Protein AF-A0A8M1M548-F1 (afdb_monomer_lite)

pLDDT: mean 77.19, std 18.11, range [35.69, 98.44]

Organism: Neomonachus schauinslandi (NCBI:txid29088)

Sequence (326 aa):
MAQSSMPPKSDVLSQDELRKKLYQTFKDRGILDTLKTQLRNQLIHELMHPVLSGELQPRSISVEGSALLIGASNSLVADYLQRCGYEYSLSVFFPESGLAKEKVFTMQDLLQLIKINPESRLYKSLISGFDKENKGFLMQFLRELAEYHQSKVSCDMETQTSSTFPSKDSLAEKLQLIDDQFADAYPQRPKLESLEIKLNEYKREIEQQLQAEMCQKLKYFKDTKIAKVKMEEKRKAEKELAEFRNELERACQAKSEALISREKMALERIQKHQEALDKKALLMQSIVSFFHHLECPSPSVPDETLLAFEIQLECHLLVMPSLDSY

Radius of gyration: 57.44 Å; chains: 1; bounding box: 135×39×159 Å

Structure (mmCIF, N/CA/C/O backbone):
data_AF-A0A8M1M548-F1
#
_entry.id   AF-A0A8M1M548-F1
#
loop_
_atom_site.group_PDB
_atom_site.id
_atom_site.type_symbol
_atom_site.label_atom_id
_atom_site.label_alt_id
_atom_site.label_comp_id
_atom_site.label_asym_id
_atom_site.label_entity_id
_atom_site.label_seq_id
_atom_site.pdbx_PDB_ins_code
_atom_site.Cartn_x
_atom_site.Cartn_y
_atom_site.Cartn_z
_atom_site.occupancy
_atom_site.B_iso_or_equiv
_atom_site.auth_seq_id
_atom_site.auth_comp_id
_atom_site.auth_asym_id
_atom_site.auth_atom_id
_atom_site.pdbx_PDB_model_num
ATOM 1 N N . MET A 1 1 ? 10.638 28.450 -74.223 1.00 37.81 1 MET A N 1
ATOM 2 C CA . MET A 1 1 ? 9.769 29.099 -73.220 1.00 37.81 1 MET A CA 1
ATOM 3 C C . MET A 1 1 ? 9.375 28.043 -72.205 1.00 37.81 1 MET A C 1
ATOM 5 O O . MET A 1 1 ? 8.750 27.066 -72.586 1.00 37.81 1 MET A O 1
ATOM 9 N N . ALA A 1 2 ? 9.839 28.186 -70.965 1.00 46.19 2 ALA A N 1
ATOM 10 C CA . ALA A 1 2 ? 9.543 27.274 -69.867 1.00 46.19 2 ALA A CA 1
ATOM 11 C C . ALA A 1 2 ? 8.345 27.812 -69.074 1.00 46.19 2 ALA A C 1
ATOM 13 O O . ALA A 1 2 ? 8.337 28.990 -68.716 1.00 46.19 2 ALA A O 1
ATOM 14 N N . GLN A 1 3 ? 7.363 26.962 -68.779 1.00 41.47 3 GLN A N 1
ATOM 15 C CA . GLN A 1 3 ? 6.414 27.200 -67.695 1.00 41.47 3 GLN A CA 1
ATOM 16 C C . GLN A 1 3 ? 6.509 26.044 -66.703 1.00 41.47 3 GLN A C 1
ATOM 18 O O . GLN A 1 3 ? 6.441 24.871 -67.059 1.00 41.47 3 GLN A O 1
ATOM 23 N N . SER A 1 4 ? 6.779 26.451 -65.468 1.00 40.88 4 SER A N 1
ATOM 24 C CA . SER A 1 4 ? 7.135 25.652 -64.306 1.00 40.88 4 SER A CA 1
ATOM 25 C C . SER A 1 4 ? 5.902 24.990 -63.689 1.00 40.88 4 SER A C 1
ATOM 27 O O . SER A 1 4 ? 4.897 25.654 -63.436 1.00 40.88 4 SER A O 1
ATOM 29 N N . SER A 1 5 ? 6.004 23.688 -63.422 1.00 43.31 5 SER A N 1
ATOM 30 C CA . SER A 1 5 ? 5.087 22.936 -62.566 1.00 43.31 5 SER A CA 1
ATOM 31 C C . SER A 1 5 ? 5.530 23.102 -61.107 1.00 43.31 5 SER A C 1
ATOM 33 O O . SER A 1 5 ? 6.646 22.734 -60.747 1.00 43.31 5 SER A O 1
ATOM 35 N N . MET A 1 6 ? 4.663 23.685 -60.276 1.00 41.88 6 MET A N 1
ATOM 36 C CA . MET A 1 6 ? 4.806 23.744 -58.815 1.00 41.88 6 MET A CA 1
ATOM 37 C C . MET A 1 6 ? 4.080 22.546 -58.170 1.00 41.88 6 MET A C 1
ATOM 39 O O . MET A 1 6 ? 2.997 22.187 -58.639 1.00 41.88 6 MET A O 1
ATOM 43 N N . PRO A 1 7 ? 4.608 21.949 -57.083 1.00 49.03 7 PRO A N 1
ATOM 44 C CA . PRO A 1 7 ? 3.974 20.824 -56.397 1.00 49.03 7 PRO A CA 1
ATOM 45 C C . PRO A 1 7 ? 2.822 21.286 -55.478 1.00 49.03 7 PRO A C 1
ATOM 47 O O . PRO A 1 7 ? 2.788 22.452 -55.067 1.00 49.03 7 PRO A O 1
ATOM 50 N N . PRO A 1 8 ? 1.868 20.397 -55.126 1.00 49.16 8 PRO A N 1
ATOM 51 C CA . PRO A 1 8 ? 0.727 20.754 -54.291 1.00 49.16 8 PRO A CA 1
ATOM 52 C C . PRO A 1 8 ? 1.172 21.012 -52.846 1.00 49.16 8 PRO A C 1
ATOM 54 O O . PRO A 1 8 ? 1.918 20.233 -52.253 1.00 49.16 8 PRO A O 1
ATOM 57 N N . LYS A 1 9 ? 0.703 22.129 -52.281 1.00 41.84 9 LYS A N 1
ATOM 58 C CA . LYS A 1 9 ? 0.951 22.530 -50.891 1.00 41.84 9 LYS A CA 1
ATOM 59 C C . LYS A 1 9 ? 0.300 21.516 -49.948 1.00 41.84 9 LYS A C 1
ATOM 61 O O . LYS A 1 9 ? -0.904 21.292 -50.017 1.00 41.84 9 LYS A O 1
ATOM 66 N N . SER A 1 10 ? 1.102 20.920 -49.072 1.00 46.53 10 SER A N 1
ATOM 67 C CA . SER A 1 10 ? 0.638 20.093 -47.962 1.00 46.53 10 SER A CA 1
ATOM 68 C C . SER A 1 10 ? -0.239 20.932 -47.032 1.00 46.53 10 SER A C 1
ATOM 70 O O . SER A 1 10 ? 0.250 21.871 -46.401 1.00 46.53 10 SER A O 1
ATOM 72 N N . ASP A 1 11 ? -1.523 20.598 -46.973 1.00 54.22 11 ASP A N 1
ATOM 73 C CA . ASP A 1 11 ? -2.518 21.256 -46.130 1.00 54.22 11 ASP A CA 1
ATOM 74 C C . ASP A 1 11 ? -2.275 20.844 -44.668 1.00 54.22 11 ASP A C 1
ATOM 76 O O . ASP A 1 11 ? -2.732 19.799 -44.195 1.00 54.22 11 ASP A O 1
ATOM 80 N N . VAL A 1 12 ? -1.440 21.614 -43.965 1.00 59.50 12 VAL A N 1
ATOM 81 C CA . VAL A 1 12 ? -1.167 21.418 -42.538 1.00 59.50 12 VAL A CA 1
ATOM 82 C C . VAL A 1 12 ? -2.402 21.893 -41.777 1.00 59.50 12 VAL A C 1
ATOM 84 O O . VAL A 1 12 ? -2.513 23.061 -41.412 1.00 59.50 12 VAL A O 1
ATOM 87 N N . LEU A 1 13 ? -3.361 20.985 -41.586 1.00 63.97 13 LEU A N 1
ATOM 88 C CA . LEU A 1 13 ? -4.562 21.247 -40.795 1.00 63.97 13 LEU A CA 1
ATOM 89 C C . LEU A 1 13 ? -4.162 21.711 -39.392 1.00 63.97 13 LEU A C 1
ATOM 91 O O . LEU A 1 13 ? -3.346 21.071 -38.721 1.00 63.97 13 LEU A O 1
ATOM 95 N N . SER A 1 14 ? -4.762 22.808 -38.929 1.00 76.62 14 SER A N 1
ATOM 96 C CA . SER A 1 14 ? -4.545 23.267 -37.558 1.00 76.62 14 SER A CA 1
ATOM 97 C C . SER A 1 14 ? -5.116 22.249 -36.562 1.00 76.62 14 SER A C 1
ATOM 99 O O . SER A 1 14 ? -6.071 21.520 -36.854 1.00 76.62 14 SER A O 1
ATOM 101 N N . GLN A 1 15 ? -4.545 22.194 -35.357 1.00 80.75 15 GLN A N 1
ATOM 102 C CA . GLN A 1 15 ? -4.952 21.247 -34.313 1.00 80.75 15 GLN A CA 1
ATOM 103 C C . GLN A 1 15 ? -6.459 21.312 -34.008 1.00 80.75 15 GLN A C 1
ATOM 105 O O . GLN A 1 15 ? -7.085 20.288 -33.725 1.00 80.75 15 GLN A O 1
ATOM 110 N N . ASP A 1 16 ? -7.061 22.495 -34.110 1.00 83.06 16 ASP A N 1
ATOM 111 C CA . ASP A 1 16 ? -8.483 22.692 -33.839 1.00 83.06 16 ASP A CA 1
ATOM 112 C C . ASP A 1 16 ? -9.380 22.246 -34.995 1.00 83.06 16 ASP A C 1
ATOM 114 O O . ASP A 1 16 ? -10.480 21.741 -34.761 1.00 83.06 16 ASP A O 1
ATOM 118 N N . GLU A 1 17 ? -8.912 22.341 -36.239 1.00 84.31 17 GLU A N 1
ATOM 119 C CA . GLU A 1 17 ? -9.622 21.770 -37.387 1.00 84.31 17 GLU A CA 1
ATOM 120 C C . GLU A 1 17 ? -9.591 20.246 -37.361 1.00 84.31 17 GLU A C 1
ATOM 122 O O . GLU A 1 17 ? -10.607 19.603 -37.633 1.00 84.31 17 GLU A O 1
ATOM 127 N N . LEU A 1 18 ? -8.461 19.663 -36.955 1.00 82.56 18 LEU A N 1
ATOM 128 C CA . LEU A 1 18 ? -8.346 18.224 -36.750 1.00 82.56 18 LEU A CA 1
ATOM 129 C C . LEU A 1 18 ? -9.294 17.744 -35.640 1.00 82.56 18 LEU A C 1
ATOM 131 O O . LEU A 1 18 ? -10.023 16.773 -35.839 1.00 82.56 18 LEU A O 1
ATOM 135 N N . ARG A 1 19 ? -9.353 18.452 -34.501 1.00 85.44 19 ARG A N 1
ATOM 136 C CA . ARG A 1 19 ? -10.296 18.157 -33.404 1.00 85.44 19 ARG A CA 1
ATOM 137 C C . ARG A 1 19 ? -11.751 18.236 -33.858 1.00 85.44 19 ARG A C 1
ATOM 139 O O . ARG A 1 19 ? -12.525 17.327 -33.561 1.00 85.44 19 ARG A O 1
ATOM 146 N N . LYS A 1 20 ? -12.123 19.287 -34.597 1.00 88.94 20 LYS A N 1
ATOM 147 C CA . LYS A 1 20 ? -13.483 19.451 -35.137 1.00 88.94 20 LYS A CA 1
ATOM 148 C C . LYS A 1 20 ? -13.834 18.339 -36.122 1.00 88.94 20 LYS A C 1
ATOM 150 O O . LYS A 1 20 ? -14.915 17.767 -36.013 1.00 88.94 20 LYS A O 1
ATOM 155 N N . LYS A 1 21 ? -12.916 17.981 -37.028 1.00 85.31 21 LYS A N 1
ATOM 156 C CA . LYS A 1 21 ? -13.112 16.864 -37.964 1.00 85.31 21 LYS A CA 1
ATOM 157 C C . LYS A 1 21 ? -13.253 15.533 -37.230 1.00 85.31 21 LYS A C 1
ATOM 159 O O . LYS A 1 21 ? -14.182 14.795 -37.533 1.00 85.31 21 LYS A O 1
ATOM 164 N N . LEU A 1 22 ? -12.413 15.238 -36.237 1.00 84.25 22 LEU A N 1
ATOM 165 C CA . LEU A 1 22 ? -12.521 14.024 -35.414 1.00 84.25 22 LEU A CA 1
ATOM 166 C C . LEU A 1 22 ? -13.856 13.956 -34.671 1.00 84.25 22 LEU A C 1
ATOM 168 O O . LEU A 1 22 ? -14.541 12.940 -34.746 1.00 84.25 22 LEU A O 1
ATOM 172 N N . TYR A 1 23 ? -14.257 15.046 -34.012 1.00 85.62 23 TYR A N 1
ATOM 173 C CA . TYR A 1 23 ? -15.541 15.121 -33.318 1.00 85.62 23 TYR A CA 1
ATOM 174 C C . TYR A 1 23 ? -16.714 14.874 -34.272 1.00 85.62 23 TYR A C 1
ATOM 176 O O . TYR A 1 23 ? -17.585 14.057 -33.977 1.00 85.62 23 TYR A O 1
ATOM 184 N N . GLN A 1 24 ? -16.700 15.513 -35.445 1.00 85.88 24 GLN A N 1
ATOM 185 C CA . GLN A 1 24 ? -17.730 15.322 -36.461 1.00 85.88 24 GLN A CA 1
ATOM 186 C C . GLN A 1 24 ? -17.733 13.883 -36.994 1.00 85.88 24 GLN A C 1
ATOM 188 O O . GLN A 1 24 ? -18.786 13.266 -37.083 1.00 85.88 24 GLN A O 1
ATOM 193 N N . THR A 1 25 ? -16.557 13.296 -37.227 1.00 86.38 25 THR A N 1
ATOM 194 C CA . THR A 1 25 ? -16.432 11.909 -37.700 1.00 86.38 25 THR A CA 1
ATOM 195 C C . THR A 1 25 ? -16.967 10.908 -36.672 1.00 86.38 25 THR A C 1
ATOM 197 O O . THR A 1 25 ? -17.650 9.952 -37.036 1.00 86.38 25 THR A O 1
ATOM 200 N N . PHE A 1 26 ? -16.692 11.117 -35.380 1.00 85.94 26 PHE A N 1
ATOM 201 C CA . PHE A 1 26 ? -17.222 10.266 -34.311 1.00 85.94 26 PHE A CA 1
ATOM 202 C C . PHE A 1 26 ? -18.728 10.443 -34.108 1.00 85.94 26 PHE A C 1
ATOM 204 O O . PHE A 1 26 ? -19.407 9.472 -33.764 1.00 85.94 26 PHE A O 1
ATOM 211 N N . LYS A 1 27 ? -19.249 11.653 -34.341 1.00 85.38 27 LYS A N 1
ATOM 212 C CA . LYS A 1 27 ? -20.683 11.953 -34.306 1.00 85.38 27 LYS A CA 1
ATOM 213 C C . LYS A 1 27 ? -21.421 11.289 -35.471 1.00 85.38 27 LYS A C 1
ATOM 215 O O . LYS A 1 27 ? -22.380 10.566 -35.233 1.00 85.38 27 LYS A O 1
ATOM 220 N N . ASP A 1 28 ? -20.933 11.452 -36.699 1.00 85.69 28 ASP A N 1
ATOM 221 C CA . ASP A 1 28 ? -21.569 10.912 -37.910 1.00 85.69 28 ASP A CA 1
ATOM 222 C C . ASP A 1 28 ? -21.537 9.378 -37.952 1.00 85.69 28 ASP A C 1
ATOM 224 O O . ASP A 1 28 ? -22.440 8.744 -38.490 1.00 85.69 28 ASP A O 1
ATOM 228 N N . ARG A 1 29 ? -20.519 8.758 -37.339 1.00 83.94 29 ARG A N 1
ATOM 229 C CA . ARG A 1 29 ? -20.417 7.296 -37.201 1.00 83.94 29 ARG A CA 1
ATOM 230 C C . ARG A 1 29 ? -21.200 6.723 -36.010 1.00 83.94 29 ARG A C 1
ATOM 232 O O . ARG A 1 29 ? -21.143 5.516 -35.799 1.00 83.94 29 ARG A O 1
ATOM 239 N N . GLY A 1 30 ? -21.875 7.551 -35.204 1.00 81.12 30 GLY A N 1
ATOM 240 C CA . GLY A 1 30 ? -22.639 7.109 -34.023 1.00 81.12 30 GLY A CA 1
ATOM 241 C C . GLY A 1 30 ? -21.786 6.560 -32.867 1.00 81.12 30 GLY A C 1
ATOM 242 O O . GLY A 1 30 ? -22.304 6.017 -31.891 1.00 81.12 30 GLY A O 1
ATOM 243 N N . ILE A 1 31 ? -20.461 6.705 -32.948 1.00 85.75 31 ILE A N 1
ATOM 244 C CA . ILE A 1 31 ? -19.517 6.203 -31.939 1.00 85.75 31 ILE A CA 1
ATOM 245 C C . ILE A 1 31 ? -19.539 7.110 -30.704 1.00 85.75 31 ILE A C 1
ATOM 247 O O . ILE A 1 31 ? -19.330 6.634 -29.592 1.00 85.75 31 ILE A O 1
ATOM 251 N N . LEU A 1 32 ? -19.840 8.403 -30.878 1.00 86.81 32 LEU A N 1
ATOM 252 C CA . LEU A 1 32 ? -19.843 9.389 -29.795 1.00 86.81 32 LEU A CA 1
ATOM 253 C C . LEU A 1 32 ? -20.825 9.031 -28.669 1.00 86.81 32 LEU A C 1
ATOM 255 O O . LEU A 1 32 ? -20.469 9.130 -27.496 1.00 86.81 32 LEU A O 1
ATOM 259 N N . ASP A 1 33 ? -22.029 8.570 -29.010 1.00 82.88 33 ASP A N 1
ATOM 260 C CA . ASP A 1 33 ? -23.038 8.183 -28.018 1.00 82.88 33 ASP A CA 1
ATOM 261 C C . ASP A 1 33 ? -22.659 6.885 -27.298 1.00 82.88 33 ASP A C 1
ATOM 263 O O . ASP A 1 33 ? -22.854 6.758 -26.086 1.00 82.88 33 ASP A O 1
ATOM 267 N N . THR A 1 34 ? -22.024 5.957 -28.018 1.00 85.88 34 THR A N 1
ATOM 268 C CA . THR A 1 34 ? -21.481 4.721 -27.440 1.00 85.88 34 THR A CA 1
ATOM 269 C C . THR A 1 34 ? -20.355 5.039 -26.457 1.00 85.88 34 THR A C 1
ATOM 271 O O . THR A 1 34 ? -20.367 4.554 -25.328 1.00 85.88 34 THR A O 1
ATOM 274 N N . LEU A 1 35 ? -19.431 5.926 -26.837 1.00 83.75 35 LEU A N 1
ATOM 275 C CA . LEU A 1 35 ? -18.314 6.354 -25.995 1.00 83.75 35 LEU A CA 1
ATOM 276 C C . LEU A 1 35 ? -18.801 7.122 -24.760 1.00 83.75 35 LEU A C 1
ATOM 278 O O . LEU A 1 35 ? -18.324 6.893 -23.653 1.00 83.75 35 LEU A O 1
ATOM 282 N N . LYS A 1 36 ? -19.792 8.005 -24.930 1.00 85.94 36 LYS A N 1
ATOM 283 C CA . LYS A 1 36 ? -20.420 8.756 -23.835 1.00 85.94 36 LYS A CA 1
ATOM 284 C C . LYS A 1 36 ? -21.125 7.825 -22.852 1.00 85.94 36 LYS A C 1
ATOM 286 O O . LYS A 1 36 ? -21.027 8.028 -21.645 1.00 85.94 36 LYS A O 1
ATOM 291 N N . THR A 1 37 ? -21.806 6.798 -23.357 1.00 87.81 37 THR A N 1
ATOM 292 C CA . THR A 1 37 ? -22.463 5.781 -22.526 1.00 87.81 37 THR A CA 1
ATOM 293 C C . THR A 1 37 ? -21.437 4.926 -21.787 1.00 87.81 37 THR A C 1
ATOM 295 O O . THR A 1 37 ? -21.580 4.719 -20.585 1.00 87.81 37 THR A O 1
ATOM 298 N N . GLN A 1 38 ? -20.365 4.499 -22.461 1.00 86.31 38 GLN A N 1
ATOM 299 C CA . GLN A 1 38 ? -19.264 3.760 -21.838 1.00 86.31 38 GLN A CA 1
ATOM 300 C C . GLN A 1 38 ? -18.583 4.577 -20.738 1.00 86.31 38 GLN A C 1
ATOM 302 O O . GLN A 1 38 ? -18.486 4.087 -19.621 1.00 86.31 38 GLN A O 1
ATOM 307 N N . LEU A 1 39 ? -18.208 5.832 -21.007 1.00 87.25 39 LEU A N 1
ATOM 308 C CA . LEU A 1 39 ? -17.619 6.738 -20.013 1.00 87.25 39 LEU A CA 1
ATOM 309 C C . LEU A 1 39 ? -18.553 6.978 -18.828 1.00 87.25 39 LEU A C 1
ATOM 311 O O . LEU A 1 39 ? -18.112 6.953 -17.685 1.00 87.25 39 LEU A O 1
ATOM 315 N N . ARG A 1 40 ? -19.852 7.177 -19.080 1.00 86.31 40 ARG A N 1
ATOM 316 C CA . ARG A 1 40 ? -20.840 7.344 -18.010 1.00 86.31 40 ARG A CA 1
ATOM 317 C C . ARG A 1 40 ? -20.950 6.085 -17.153 1.00 86.31 40 ARG A C 1
ATOM 319 O O . ARG A 1 40 ? -20.974 6.203 -15.936 1.00 86.31 40 ARG A O 1
ATOM 326 N N . ASN A 1 41 ? -20.984 4.903 -17.764 1.00 84.62 41 ASN A N 1
ATOM 327 C CA . ASN A 1 41 ? -21.045 3.633 -17.040 1.00 84.62 41 ASN A CA 1
ATOM 328 C C . ASN A 1 41 ? -19.754 3.357 -16.264 1.00 84.62 41 ASN A C 1
ATOM 330 O O . ASN A 1 41 ? -19.825 2.869 -15.142 1.00 84.62 41 ASN A O 1
ATOM 334 N N . GLN A 1 42 ? -18.593 3.715 -16.818 1.00 82.62 42 GLN A N 1
ATOM 335 C CA . GLN A 1 42 ? -17.305 3.611 -16.134 1.00 82.62 42 GLN A CA 1
ATOM 336 C C . GLN A 1 42 ? -17.243 4.551 -14.928 1.00 82.62 42 GLN A C 1
ATOM 338 O O . GLN A 1 42 ? -16.882 4.120 -13.842 1.00 82.62 42 GLN A O 1
ATOM 343 N N . LEU A 1 43 ? -17.685 5.801 -15.093 1.00 80.50 43 LEU A N 1
ATOM 344 C CA . LEU A 1 43 ? -17.747 6.780 -14.011 1.00 80.50 43 LEU A CA 1
ATOM 345 C C . LEU A 1 43 ? -18.737 6.348 -12.925 1.00 80.50 43 LEU A C 1
ATOM 347 O O . LEU A 1 43 ? -18.422 6.428 -11.748 1.00 80.50 43 LEU A O 1
ATOM 351 N N . ILE A 1 44 ? -19.921 5.853 -13.302 1.00 80.06 44 ILE A N 1
ATOM 352 C CA . ILE A 1 44 ? -20.890 5.303 -12.347 1.00 80.06 44 ILE A CA 1
ATOM 353 C C . ILE A 1 44 ? -20.278 4.109 -11.615 1.00 80.06 44 ILE A C 1
ATOM 355 O O . ILE A 1 44 ? -20.397 4.043 -10.402 1.00 80.06 44 ILE A O 1
ATOM 359 N N . HIS A 1 45 ? -19.590 3.201 -12.306 1.00 74.69 45 HIS A N 1
ATOM 360 C CA . HIS A 1 45 ? -18.940 2.051 -11.681 1.00 74.69 45 HIS A CA 1
ATOM 361 C C . HIS A 1 45 ? -17.813 2.466 -10.719 1.00 74.69 45 HIS A C 1
ATOM 363 O O . HIS A 1 45 ? -17.724 1.921 -9.623 1.00 74.69 45 HIS A O 1
ATOM 369 N N . GLU A 1 46 ? -16.984 3.448 -11.081 1.00 70.69 46 GLU A N 1
ATOM 370 C CA . GLU A 1 46 ? -15.948 4.007 -10.197 1.00 70.69 46 GLU A CA 1
ATOM 371 C C . GLU A 1 46 ? -16.521 4.815 -9.024 1.00 70.69 46 GLU A C 1
ATOM 373 O O . GLU A 1 46 ? -15.927 4.853 -7.951 1.00 70.69 46 GLU A O 1
ATOM 378 N N . LEU A 1 47 ? -17.684 5.445 -9.191 1.00 66.69 47 LEU A N 1
ATOM 379 C CA . LEU A 1 47 ? -18.375 6.152 -8.110 1.00 66.69 47 LEU A CA 1
ATOM 380 C C . LEU A 1 47 ? -19.155 5.194 -7.193 1.00 66.69 47 LEU A C 1
ATOM 382 O O . LEU A 1 47 ? -19.245 5.437 -5.994 1.00 66.69 47 LEU A O 1
ATOM 386 N N . MET A 1 48 ? -19.709 4.106 -7.738 1.00 60.62 48 MET A N 1
ATOM 387 C CA . MET A 1 48 ? -20.416 3.055 -6.991 1.00 60.62 48 MET A CA 1
ATOM 388 C C . MET A 1 48 ? -19.449 2.146 -6.228 1.00 60.62 48 MET A C 1
ATOM 390 O O . MET A 1 48 ? -19.794 1.631 -5.167 1.00 60.62 48 MET A O 1
ATOM 394 N N . HIS A 1 49 ? -18.234 1.968 -6.742 1.00 60.91 49 HIS A N 1
ATOM 395 C CA . HIS A 1 49 ? -17.139 1.318 -6.038 1.00 60.91 49 HIS A CA 1
ATOM 396 C C . HIS A 1 49 ? -16.046 2.350 -5.763 1.00 60.91 49 HIS A C 1
ATOM 398 O O . HIS A 1 49 ? -15.147 2.489 -6.590 1.00 60.91 49 HIS A O 1
ATOM 404 N N . PRO A 1 50 ? -16.077 3.061 -4.619 1.00 54.38 50 PRO A N 1
ATOM 405 C CA . PRO A 1 50 ? -15.019 3.996 -4.263 1.00 54.38 50 PRO A CA 1
ATOM 406 C C . PRO A 1 50 ? -13.722 3.215 -4.018 1.00 54.38 50 PRO A C 1
ATOM 408 O O . PRO A 1 50 ? -13.430 2.774 -2.910 1.00 54.38 50 PRO A O 1
ATOM 411 N N . VAL A 1 51 ? -12.928 3.028 -5.073 1.00 49.44 51 VAL A N 1
ATOM 412 C CA . VAL A 1 51 ? -11.676 2.255 -5.047 1.00 49.44 51 VAL A CA 1
ATOM 413 C C . VAL A 1 51 ? -10.569 2.965 -4.249 1.00 49.44 51 VAL A C 1
ATOM 415 O O . VAL A 1 51 ? -9.524 2.372 -4.009 1.00 49.44 51 VAL A O 1
ATOM 418 N N . LEU A 1 52 ? -10.763 4.195 -3.756 1.00 50.66 52 LEU A N 1
ATOM 419 C CA . LEU A 1 52 ? -9.715 4.950 -3.046 1.00 50.66 52 LEU A CA 1
ATOM 420 C C . LEU A 1 52 ? -10.238 5.877 -1.929 1.00 50.66 52 LEU A C 1
ATOM 422 O O . LEU A 1 52 ? -9.771 7.005 -1.779 1.00 50.66 52 LEU A O 1
ATOM 426 N N . SER A 1 53 ? -11.200 5.447 -1.114 1.00 40.41 53 SER A N 1
ATOM 427 C CA . SER A 1 53 ? -11.516 6.145 0.143 1.00 40.41 53 SER A CA 1
ATOM 428 C C . SER A 1 53 ? -11.851 5.134 1.228 1.00 40.41 53 SER A C 1
ATOM 430 O O . SER A 1 53 ? -12.647 4.226 1.010 1.00 40.41 53 SER A O 1
ATOM 432 N N . GLY A 1 54 ? -11.156 5.257 2.360 1.00 38.22 54 GLY A N 1
ATOM 433 C CA . GLY A 1 54 ? -11.252 4.345 3.492 1.00 38.22 54 GLY A CA 1
ATOM 434 C C . GLY A 1 54 ? -12.691 4.095 3.927 1.00 38.22 54 GLY A C 1
ATOM 435 O O . GLY A 1 54 ? -13.544 4.964 3.778 1.00 38.22 54 GLY A O 1
ATOM 436 N N . GLU A 1 55 ? -12.914 2.884 4.435 1.00 40.34 55 GLU A N 1
ATOM 437 C CA . GLU A 1 55 ? -14.097 2.421 5.163 1.00 40.34 55 GLU A CA 1
ATOM 438 C C . GLU A 1 55 ? -15.140 3.511 5.465 1.00 40.34 55 GLU A C 1
ATOM 440 O O . GLU A 1 55 ? -15.154 4.119 6.531 1.00 40.34 55 GLU A O 1
ATOM 445 N N . LEU A 1 56 ? -16.072 3.698 4.534 1.00 44.09 56 LEU A N 1
ATOM 446 C CA . LEU A 1 56 ? -17.435 4.118 4.852 1.00 44.09 56 LEU A CA 1
ATOM 447 C C . LEU A 1 56 ? -18.377 2.936 4.613 1.00 44.09 56 LEU A C 1
ATOM 449 O O . LEU A 1 56 ? -19.462 3.070 4.061 1.00 44.09 56 LEU A O 1
ATOM 453 N N . GLN A 1 57 ? -17.959 1.749 5.057 1.00 39.69 57 GLN A N 1
ATOM 454 C CA . GLN A 1 57 ? -18.945 0.849 5.635 1.00 39.69 57 GLN A CA 1
ATOM 455 C C . GLN A 1 57 ? -19.447 1.555 6.899 1.00 39.69 57 GLN A C 1
ATOM 457 O O . GLN A 1 57 ? -18.610 1.962 7.713 1.00 39.69 57 GLN A O 1
ATOM 462 N N . PRO A 1 58 ? -20.763 1.741 7.097 1.00 42.03 58 PRO A N 1
ATOM 463 C CA . PRO A 1 58 ? -21.277 2.105 8.405 1.00 42.03 58 PRO A CA 1
ATOM 464 C C . PRO A 1 58 ? -20.728 1.056 9.359 1.00 42.03 58 PRO A C 1
ATOM 466 O O . PRO A 1 58 ? -21.053 -0.120 9.219 1.00 42.03 58 PRO A O 1
ATOM 469 N N . ARG A 1 59 ? -19.806 1.482 10.229 1.00 35.69 59 ARG A N 1
ATOM 470 C CA . ARG A 1 59 ? -19.113 0.685 11.241 1.00 35.69 59 ARG A CA 1
ATOM 471 C C . ARG A 1 59 ? -20.016 -0.462 11.680 1.00 35.69 59 ARG A C 1
ATOM 473 O O . ARG A 1 59 ? -20.963 -0.240 12.433 1.00 35.69 59 ARG A O 1
ATOM 480 N N . SER A 1 60 ? -19.765 -1.660 11.155 1.00 41.41 60 SER A N 1
ATOM 481 C CA . SER A 1 60 ? -20.578 -2.826 11.461 1.00 41.41 60 SER A CA 1
ATOM 482 C C . SER A 1 60 ? -20.342 -3.142 12.927 1.00 41.41 60 SER A C 1
ATOM 484 O O . SER A 1 60 ? -19.340 -3.757 13.297 1.00 41.41 60 SER A O 1
ATOM 486 N N . ILE A 1 61 ? -21.245 -2.674 13.785 1.00 41.12 61 ILE A N 1
ATOM 487 C CA . ILE A 1 61 ? -21.391 -3.200 15.132 1.00 41.12 61 ILE A CA 1
ATOM 488 C C . ILE A 1 61 ? -21.889 -4.623 14.912 1.00 41.12 61 ILE A C 1
ATOM 490 O O . ILE A 1 61 ? -23.088 -4.843 14.784 1.00 41.12 61 ILE A O 1
ATOM 494 N N . SER A 1 62 ? -20.957 -5.564 14.762 1.00 47.97 62 SER A N 1
ATOM 495 C CA . SER A 1 62 ? -21.232 -6.992 14.648 1.00 47.97 62 SER A CA 1
ATOM 496 C C . SER A 1 62 ? -21.825 -7.480 15.964 1.00 47.97 62 SER A C 1
ATOM 498 O O . SER A 1 62 ? -21.129 -7.959 16.855 1.00 47.97 62 SER A O 1
ATOM 500 N N . VAL A 1 63 ? -23.135 -7.322 16.073 1.00 43.88 63 VAL A N 1
ATOM 501 C CA . VAL A 1 63 ? -24.016 -8.047 16.973 1.00 43.88 63 VAL A CA 1
ATOM 502 C C . VAL A 1 63 ? -25.146 -8.476 16.052 1.00 43.88 63 VAL A C 1
ATOM 504 O O . VAL A 1 63 ? -25.819 -7.618 15.511 1.00 43.88 63 VAL A O 1
ATOM 507 N N . GLU A 1 64 ? -25.353 -9.766 15.810 1.00 48.41 64 GLU A N 1
ATOM 508 C CA . GLU A 1 64 ? -26.352 -10.284 14.851 1.00 48.41 64 GLU A CA 1
ATOM 509 C C . GLU A 1 64 ? -27.756 -9.633 15.004 1.00 48.41 64 GLU A C 1
ATOM 511 O O . GLU A 1 64 ? -28.495 -9.455 14.039 1.00 48.41 64 GLU A O 1
ATOM 516 N N . GLY A 1 65 ? -28.105 -9.181 16.218 1.00 55.88 65 GLY A N 1
ATOM 517 C CA . GLY A 1 65 ? -29.325 -8.413 16.500 1.00 55.88 65 GLY A CA 1
ATOM 518 C C . GLY A 1 65 ? -29.316 -6.939 16.057 1.00 55.88 65 GLY A C 1
ATOM 519 O O . GLY A 1 65 ? -30.381 -6.388 15.793 1.00 55.88 65 GLY A O 1
ATOM 520 N N . SER A 1 66 ? -28.156 -6.287 15.936 1.00 63.59 66 SER A N 1
ATOM 521 C CA . SER A 1 66 ? -28.040 -4.901 15.461 1.00 63.59 66 SER A CA 1
ATOM 522 C C . SER A 1 66 ? -28.385 -4.791 13.975 1.00 63.59 66 SER A C 1
ATOM 524 O O . SER A 1 66 ? -29.068 -3.851 13.590 1.00 63.59 66 SER A O 1
ATOM 526 N N . ALA A 1 67 ? -28.004 -5.773 13.150 1.00 75.12 67 ALA A N 1
ATOM 527 C CA . ALA A 1 67 ? -28.292 -5.773 11.715 1.00 75.12 67 ALA A CA 1
ATOM 528 C C . ALA A 1 67 ? -29.802 -5.869 11.430 1.00 75.12 67 ALA A C 1
ATOM 530 O O . ALA A 1 67 ? -30.324 -5.128 10.596 1.00 75.12 67 ALA A O 1
ATOM 531 N N . LEU A 1 68 ? -30.519 -6.721 12.176 1.00 80.19 68 LEU A N 1
ATOM 532 C CA . LEU A 1 68 ? -31.980 -6.827 12.094 1.00 80.19 68 LEU A CA 1
ATOM 533 C C . LEU A 1 68 ? -32.673 -5.550 12.579 1.00 80.19 68 LEU A C 1
ATOM 535 O O . LEU A 1 68 ? -33.595 -5.069 11.926 1.00 80.19 68 LEU A O 1
ATOM 539 N N . LEU A 1 69 ? -32.204 -4.961 13.685 1.00 81.12 69 LEU A N 1
ATOM 540 C CA . LEU A 1 69 ? -32.745 -3.700 14.202 1.00 81.12 69 LEU A CA 1
ATOM 541 C C . LEU A 1 69 ? -32.486 -2.520 13.257 1.00 81.12 69 LEU A C 1
ATOM 543 O O . LEU A 1 69 ? -33.361 -1.671 13.098 1.00 81.12 69 LEU A O 1
ATOM 547 N N . ILE A 1 70 ? -31.328 -2.475 12.595 1.00 82.75 70 ILE A N 1
ATOM 548 C CA . ILE A 1 70 ? -31.009 -1.471 11.571 1.00 82.75 70 ILE A CA 1
ATOM 549 C C . ILE A 1 70 ? -31.930 -1.651 10.360 1.00 82.75 70 ILE A C 1
ATOM 551 O O . ILE A 1 70 ? -32.545 -0.686 9.912 1.00 82.75 70 ILE A O 1
ATOM 555 N N . GLY A 1 71 ? -32.100 -2.883 9.869 1.00 84.38 71 GLY A N 1
ATOM 556 C CA . GLY A 1 71 ? -33.017 -3.175 8.764 1.00 84.38 71 GLY A CA 1
ATOM 557 C C . GLY A 1 71 ? -34.474 -2.821 9.086 1.00 84.38 71 GLY A C 1
ATOM 558 O O . GLY A 1 71 ? -35.177 -2.247 8.251 1.00 84.38 71 GLY A O 1
ATOM 559 N N . ALA A 1 72 ? -34.916 -3.095 10.313 1.00 84.88 72 ALA A N 1
ATOM 560 C CA . ALA A 1 72 ? -36.238 -2.715 10.797 1.00 84.88 72 ALA A CA 1
ATOM 561 C C . ALA A 1 72 ? -36.396 -1.200 10.925 1.00 84.88 72 ALA A C 1
ATOM 563 O O . ALA A 1 72 ? -37.397 -0.656 10.469 1.00 84.88 72 ALA A O 1
ATOM 564 N N . SER A 1 73 ? -35.389 -0.506 11.456 1.00 85.81 73 SER A N 1
ATOM 565 C CA . SER A 1 73 ? -35.379 0.960 11.542 1.00 85.81 73 SER A CA 1
ATOM 566 C C . SER A 1 73 ? -35.479 1.599 10.157 1.00 85.81 73 SER A C 1
ATOM 568 O O . SER A 1 73 ? -36.300 2.488 9.938 1.00 85.81 73 SER A O 1
ATOM 570 N N . ASN A 1 74 ? -34.715 1.092 9.189 1.00 89.44 74 ASN A N 1
ATOM 571 C CA . ASN A 1 74 ? -34.773 1.566 7.809 1.00 89.44 74 ASN A CA 1
ATOM 572 C C . AS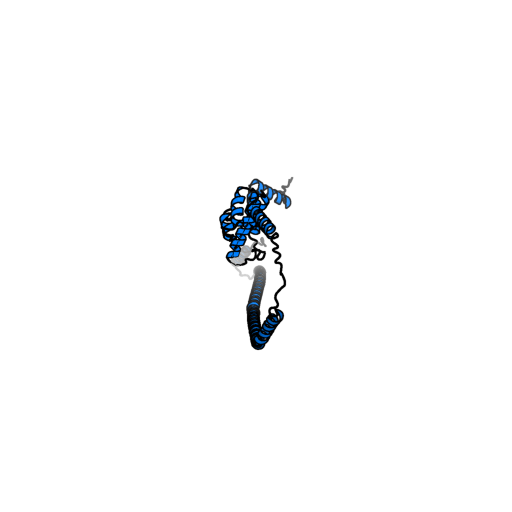N A 1 74 ? -36.130 1.252 7.161 1.00 89.44 74 ASN A C 1
ATOM 574 O O . ASN A 1 74 ? -36.653 2.077 6.417 1.00 89.44 74 ASN A O 1
ATOM 578 N N . SER A 1 75 ? -36.741 0.108 7.485 1.00 88.56 75 SER A N 1
ATOM 579 C CA . SER A 1 75 ? -38.082 -0.252 7.002 1.00 88.56 75 SER A CA 1
ATOM 580 C C . SER A 1 75 ? -39.176 0.655 7.573 1.00 88.56 75 SER A C 1
ATOM 582 O O . SER A 1 75 ? -40.082 1.036 6.838 1.00 88.56 75 SER A O 1
ATOM 584 N N . LEU A 1 76 ? -39.068 1.072 8.842 1.00 88.44 76 LEU A N 1
ATOM 585 C CA . LEU A 1 76 ? -39.979 2.049 9.456 1.00 88.44 76 LEU A CA 1
ATOM 586 C C . LEU A 1 76 ? -39.951 3.393 8.727 1.00 88.44 76 LEU A C 1
ATOM 588 O O . LEU A 1 76 ? -40.997 3.986 8.460 1.00 88.44 76 LEU A O 1
ATOM 592 N N . VAL A 1 77 ? -38.748 3.873 8.410 1.00 89.12 77 VAL A N 1
ATOM 593 C CA . VAL A 1 77 ? -38.560 5.132 7.685 1.00 89.12 77 VAL A CA 1
ATOM 594 C C . VAL A 1 77 ? -39.046 4.995 6.243 1.00 89.12 77 VAL A C 1
ATOM 596 O O . VAL A 1 77 ? -39.745 5.882 5.762 1.00 89.12 77 VAL A O 1
ATOM 599 N N . ALA A 1 78 ? -38.753 3.880 5.570 1.00 88.81 78 ALA A N 1
ATOM 600 C CA . ALA A 1 78 ? -39.214 3.631 4.206 1.00 88.81 78 ALA A CA 1
ATOM 601 C C . ALA A 1 78 ? -40.750 3.600 4.100 1.00 88.81 78 ALA A C 1
ATOM 603 O O . ALA A 1 78 ? -41.296 4.272 3.225 1.00 88.81 78 ALA A O 1
ATOM 604 N N . ASP A 1 79 ? -41.447 2.894 5.004 1.00 87.75 79 ASP A N 1
ATOM 605 C CA . ASP A 1 79 ? -42.922 2.871 5.054 1.00 87.75 79 ASP A CA 1
ATOM 606 C C . ASP A 1 79 ? -43.487 4.279 5.279 1.00 87.75 79 ASP A C 1
ATOM 608 O O . ASP A 1 79 ? -44.396 4.710 4.569 1.00 87.75 79 ASP A O 1
ATOM 612 N N . TYR A 1 80 ? -42.902 5.047 6.201 1.00 88.44 80 TYR A N 1
ATOM 613 C CA . TYR A 1 80 ? -43.310 6.430 6.438 1.00 88.44 80 TYR A CA 1
ATOM 614 C C . TYR A 1 80 ? -43.131 7.319 5.196 1.00 88.44 80 TYR A C 1
ATOM 616 O O . TYR A 1 80 ? -44.069 8.006 4.789 1.00 88.44 80 TYR A O 1
ATOM 624 N N . LEU A 1 81 ? -41.951 7.289 4.565 1.00 89.38 81 LEU A N 1
ATOM 625 C CA . LEU A 1 81 ? -41.662 8.085 3.368 1.00 89.38 81 LEU A CA 1
ATOM 626 C C . LEU A 1 81 ? -42.609 7.733 2.214 1.00 89.38 81 LEU A C 1
ATOM 628 O O . LEU A 1 81 ? -43.077 8.630 1.512 1.00 89.38 81 LEU A O 1
ATOM 632 N N . GLN A 1 82 ? -42.924 6.446 2.056 1.00 87.50 82 GLN A N 1
ATOM 633 C CA . GLN A 1 82 ? -43.861 5.958 1.052 1.00 87.50 82 GLN A CA 1
ATOM 634 C C . GLN A 1 82 ? -45.292 6.439 1.325 1.00 87.50 82 GLN A C 1
ATOM 636 O O . GLN A 1 82 ? -45.935 6.989 0.434 1.00 87.50 82 GLN A O 1
ATOM 641 N N . ARG A 1 83 ? -45.793 6.293 2.558 1.00 86.12 83 ARG A N 1
ATOM 642 C CA . ARG A 1 83 ? -47.162 6.705 2.922 1.00 86.12 83 ARG A CA 1
ATOM 643 C C . ARG A 1 83 ? -47.363 8.221 2.885 1.00 86.12 83 ARG A C 1
ATOM 645 O O . ARG A 1 83 ? -48.450 8.687 2.559 1.00 86.12 83 ARG A O 1
ATOM 652 N N . CYS A 1 84 ? -46.316 8.991 3.173 1.00 84.94 84 CYS A N 1
ATOM 653 C CA . CYS A 1 84 ? -46.330 10.449 3.057 1.00 84.94 84 CYS A CA 1
ATOM 654 C C . CYS A 1 84 ? -46.101 10.967 1.626 1.00 84.94 84 CYS A C 1
ATOM 656 O O . CYS A 1 84 ? -46.166 12.178 1.417 1.00 84.94 84 CYS A O 1
ATOM 658 N N . GLY A 1 85 ? -45.857 10.090 0.644 1.00 86.38 85 GLY A N 1
ATOM 659 C CA . GLY A 1 85 ? -45.684 10.470 -0.762 1.00 86.38 85 GLY A CA 1
ATOM 660 C C . GLY A 1 85 ? -44.358 11.173 -1.066 1.00 86.38 85 GLY A C 1
ATOM 661 O O . GLY A 1 85 ? -44.265 11.941 -2.024 1.00 86.38 85 GLY A O 1
ATOM 662 N N . TYR A 1 86 ? -43.314 10.939 -0.265 1.00 89.56 86 TYR A N 1
ATOM 663 C CA . TYR A 1 86 ? -41.979 11.498 -0.490 1.00 89.56 86 TYR A CA 1
ATOM 664 C C . TYR A 1 86 ? -41.188 10.670 -1.512 1.00 89.56 86 TYR A C 1
ATOM 666 O O . TYR A 1 86 ? -40.126 10.128 -1.210 1.00 89.56 86 TYR A O 1
ATOM 674 N N . GLU A 1 87 ? -41.698 10.592 -2.743 1.00 88.06 87 GLU A N 1
ATOM 675 C CA . GLU A 1 87 ? -41.170 9.740 -3.823 1.00 88.06 87 GLU A CA 1
ATOM 676 C C . GLU A 1 87 ? -39.682 9.988 -4.122 1.00 88.06 87 GLU A C 1
ATOM 678 O O . GLU A 1 87 ? -38.898 9.048 -4.270 1.00 88.06 87 GLU A O 1
ATOM 683 N N . TYR A 1 88 ? -39.262 11.259 -4.159 1.00 90.50 88 TYR A N 1
ATOM 684 C CA . TYR A 1 88 ? -37.861 11.615 -4.400 1.00 90.50 88 TYR A CA 1
ATOM 685 C C . TYR A 1 88 ? -36.953 11.127 -3.265 1.00 90.50 88 TYR A C 1
ATOM 687 O O . TYR A 1 88 ? -35.973 10.424 -3.515 1.00 90.50 88 TYR A O 1
ATOM 695 N N . SER A 1 89 ? -37.304 11.439 -2.016 1.00 91.00 89 SER A N 1
ATOM 696 C CA . SER A 1 89 ? -36.546 11.006 -0.839 1.00 91.00 89 SER A CA 1
ATOM 697 C C . SER A 1 89 ? -36.488 9.486 -0.743 1.00 91.00 89 SER A C 1
ATOM 699 O O . SER A 1 89 ? -35.429 8.940 -0.465 1.00 91.00 89 SER A O 1
ATOM 701 N N . LEU A 1 90 ? -37.586 8.795 -1.050 1.00 88.00 90 LEU A N 1
ATOM 702 C CA . LEU A 1 90 ? -37.648 7.339 -1.069 1.00 88.00 90 LEU A CA 1
ATOM 703 C C . LEU A 1 90 ? -36.712 6.737 -2.134 1.00 88.00 90 LEU A C 1
ATOM 705 O O . LEU A 1 90 ? -36.034 5.743 -1.873 1.00 88.00 90 LEU A O 1
ATOM 709 N N . SER A 1 91 ? -36.629 7.357 -3.318 1.00 86.56 91 SER A N 1
ATOM 710 C CA . SER A 1 91 ? -35.761 6.897 -4.412 1.00 86.56 91 SER A CA 1
ATOM 711 C C . SER A 1 91 ? -34.265 6.975 -4.088 1.00 86.56 91 SER A C 1
ATOM 713 O O . SER A 1 91 ? -33.503 6.126 -4.545 1.00 86.56 91 SER A O 1
ATOM 715 N N . VAL A 1 92 ? -33.865 7.954 -3.271 1.00 90.69 92 VAL A N 1
ATOM 716 C CA . VAL A 1 92 ? -32.488 8.128 -2.780 1.00 90.69 92 VAL A CA 1
ATOM 717 C C . VAL A 1 92 ? -32.240 7.273 -1.532 1.00 90.69 92 VAL A C 1
ATOM 719 O O . VAL A 1 92 ? -31.179 6.677 -1.379 1.00 90.69 92 VAL A O 1
ATOM 722 N N . PHE A 1 93 ? -33.250 7.124 -0.675 1.00 89.19 93 PHE A N 1
ATOM 723 C CA . PHE A 1 93 ? -33.141 6.393 0.582 1.00 89.19 93 PHE A CA 1
ATOM 724 C C . PHE A 1 93 ? -32.881 4.894 0.394 1.00 89.19 93 PHE A C 1
ATOM 726 O O . PHE A 1 93 ? -32.067 4.328 1.117 1.00 89.19 93 PHE A O 1
ATOM 733 N N . PHE A 1 94 ? -33.529 4.224 -0.566 1.00 85.94 94 PHE A N 1
ATOM 734 C CA . PHE A 1 94 ? -33.298 2.791 -0.815 1.00 85.94 94 PHE A CA 1
ATOM 735 C C . PHE A 1 94 ? -31.827 2.443 -1.135 1.00 85.94 94 PHE A C 1
ATOM 737 O O . PHE A 1 94 ? -31.276 1.572 -0.457 1.00 85.94 94 PHE A O 1
ATOM 744 N N . PRO A 1 95 ? -31.157 3.098 -2.108 1.00 85.06 95 PRO A N 1
ATOM 745 C CA . PRO A 1 95 ? -29.749 2.826 -2.383 1.00 85.06 95 PRO A CA 1
ATOM 746 C C . PRO A 1 95 ? -28.814 3.273 -1.249 1.00 85.06 95 PRO A C 1
ATOM 748 O O . PRO A 1 95 ? -27.843 2.573 -0.981 1.00 85.06 95 PRO A O 1
ATOM 751 N N . GLU A 1 96 ? -29.104 4.379 -0.552 1.00 84.88 96 GLU A N 1
ATOM 752 C CA . GLU A 1 96 ? -28.266 4.861 0.563 1.00 84.88 96 GLU A CA 1
ATOM 753 C C . GLU A 1 96 ? -28.362 3.986 1.821 1.00 84.88 96 GLU A C 1
ATOM 755 O O . GLU A 1 96 ? -27.365 3.754 2.502 1.00 84.88 96 GLU A O 1
ATOM 760 N N . SER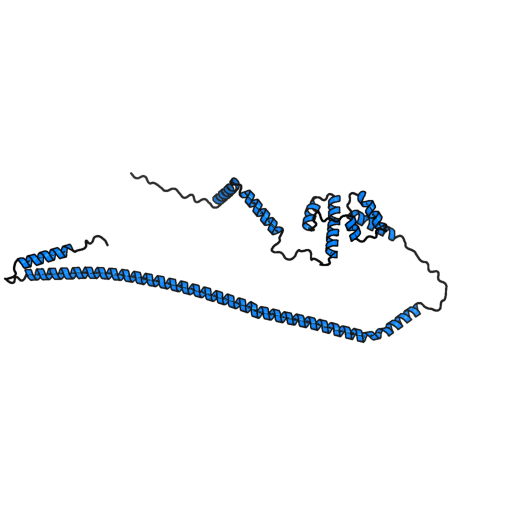 A 1 97 ? -29.552 3.471 2.132 1.00 80.56 97 SER A N 1
ATOM 761 C CA . SER A 1 97 ? -29.795 2.632 3.315 1.00 80.56 97 SER A CA 1
ATOM 762 C C . SER A 1 97 ? -29.422 1.160 3.112 1.00 80.56 97 SER A C 1
ATOM 764 O O . SER A 1 97 ? -29.481 0.376 4.063 1.00 80.56 97 SER A O 1
ATOM 766 N N . GLY A 1 98 ? -29.086 0.760 1.879 1.00 77.56 98 GLY A N 1
ATOM 767 C CA . GLY A 1 98 ? -28.876 -0.641 1.503 1.00 77.56 98 GLY A CA 1
ATOM 768 C C . GLY A 1 98 ? -30.141 -1.505 1.612 1.00 77.56 98 GLY A C 1
ATOM 769 O O . GLY A 1 98 ? -30.055 -2.736 1.572 1.00 77.5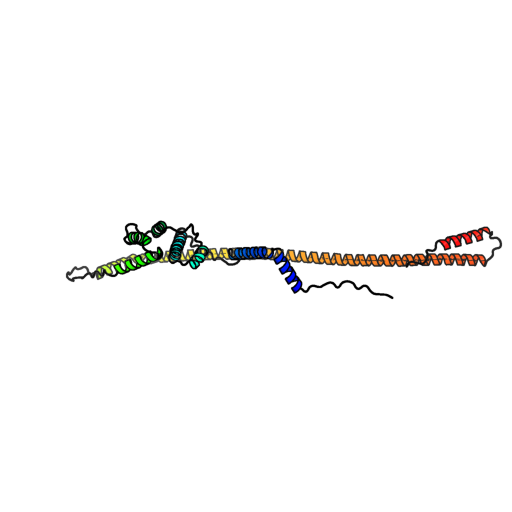6 98 GLY A O 1
ATOM 770 N N . LEU A 1 99 ? -31.317 -0.885 1.770 1.00 77.62 99 LEU A N 1
ATOM 771 C CA . LEU A 1 99 ? -32.594 -1.576 1.889 1.00 77.62 99 LEU A CA 1
ATOM 772 C C . LEU A 1 99 ? -33.086 -1.953 0.486 1.00 77.62 99 LEU A C 1
ATOM 774 O O . LEU A 1 99 ? -33.364 -1.098 -0.351 1.00 77.62 99 LEU A O 1
ATOM 778 N N . ALA A 1 100 ? -33.204 -3.248 0.204 1.00 74.38 100 ALA A N 1
ATOM 779 C CA . ALA A 1 100 ? -33.856 -3.698 -1.022 1.00 74.38 100 ALA A CA 1
ATOM 780 C C . ALA A 1 100 ? -35.378 -3.567 -0.868 1.00 74.38 100 ALA A C 1
ATOM 782 O O . ALA A 1 100 ? -35.912 -3.887 0.194 1.00 74.38 100 ALA A O 1
ATOM 783 N N . LYS A 1 101 ? -36.092 -3.179 -1.934 1.00 68.25 101 LYS A N 1
ATOM 784 C CA . LYS A 1 101 ? -37.570 -3.095 -1.938 1.00 68.25 101 LYS A CA 1
ATOM 785 C C . LYS A 1 101 ? -38.253 -4.407 -1.517 1.00 68.25 101 LYS A C 1
ATOM 787 O O . LYS A 1 101 ? -39.354 -4.382 -0.990 1.00 68.25 101 LYS A O 1
ATOM 792 N N . GLU A 1 102 ? -37.578 -5.536 -1.716 1.00 63.38 102 GLU A N 1
ATOM 793 C CA . GLU A 1 102 ? -38.034 -6.890 -1.368 1.00 63.38 102 GLU A CA 1
ATOM 794 C C . GLU A 1 102 ? -37.771 -7.272 0.102 1.00 63.38 102 GLU A C 1
ATOM 796 O O . GLU A 1 102 ? -38.318 -8.257 0.586 1.00 63.38 102 GLU A O 1
ATOM 801 N N . LYS A 1 103 ? -36.931 -6.510 0.819 1.00 66.12 103 LYS A N 1
ATOM 802 C CA . LYS A 1 103 ? -36.513 -6.770 2.211 1.00 66.12 103 LYS A CA 1
ATOM 803 C C . LYS A 1 103 ? -37.185 -5.843 3.230 1.00 66.12 103 LYS A C 1
ATOM 805 O O . LYS A 1 103 ? -36.724 -5.753 4.366 1.00 66.12 103 LYS A O 1
ATOM 810 N N . VAL A 1 104 ? -38.227 -5.118 2.832 1.00 74.62 104 VAL A N 1
ATOM 811 C CA . VAL A 1 104 ? -38.978 -4.260 3.754 1.00 74.62 104 VAL A CA 1
ATOM 812 C C . VAL A 1 104 ? -39.759 -5.157 4.712 1.00 74.62 104 VAL A C 1
ATOM 814 O O . VAL A 1 104 ? -40.552 -5.989 4.275 1.00 74.62 104 VAL A O 1
ATOM 817 N N . PHE A 1 105 ? -39.514 -5.005 6.013 1.00 78.31 105 PHE A N 1
ATOM 818 C CA . PHE A 1 105 ? -40.214 -5.780 7.035 1.00 78.31 105 PHE A CA 1
ATOM 819 C C . PHE A 1 105 ? -41.716 -5.491 7.014 1.00 78.31 105 PHE A C 1
ATOM 821 O O . PHE A 1 105 ? -42.133 -4.334 6.905 1.00 78.31 105 PHE A O 1
ATOM 828 N N . THR A 1 106 ? -42.531 -6.538 7.162 1.00 79.12 106 THR A N 1
ATOM 829 C CA . THR A 1 106 ? -43.974 -6.358 7.326 1.00 79.12 106 THR A CA 1
ATOM 830 C C . THR A 1 106 ? -44.288 -5.812 8.716 1.00 79.12 106 THR A C 1
ATOM 832 O O . THR A 1 106 ? -43.482 -5.889 9.647 1.00 79.12 106 THR A O 1
ATOM 835 N N . MET A 1 107 ? -45.496 -5.278 8.886 1.00 75.25 107 MET A N 1
ATOM 836 C CA . MET A 1 107 ? -45.987 -4.823 10.188 1.00 75.25 107 MET A CA 1
ATOM 837 C C . MET A 1 107 ? -45.849 -5.899 11.270 1.00 75.25 107 MET A C 1
ATOM 839 O O . MET A 1 107 ? -45.416 -5.623 12.389 1.00 75.25 107 MET A O 1
ATOM 843 N N . GLN A 1 108 ? -46.232 -7.132 10.936 1.00 76.81 108 GLN A N 1
ATOM 844 C CA . GLN A 1 108 ? -46.181 -8.253 11.863 1.00 76.81 108 GLN A CA 1
ATOM 845 C C . GLN A 1 108 ? -44.737 -8.549 12.280 1.00 76.81 108 GLN A C 1
ATOM 847 O O . GLN A 1 108 ? -44.488 -8.765 13.467 1.00 76.81 108 GLN A O 1
ATOM 852 N N . ASP A 1 109 ? -43.793 -8.479 11.339 1.00 81.50 109 ASP A N 1
ATOM 853 C CA . ASP A 1 109 ? -42.371 -8.694 11.616 1.00 81.50 109 ASP A CA 1
ATOM 854 C C . ASP A 1 109 ? -41.806 -7.601 12.531 1.00 81.50 109 ASP A C 1
ATOM 856 O O . ASP A 1 109 ? -41.078 -7.892 13.481 1.00 81.50 109 ASP A O 1
ATOM 860 N N . LEU A 1 110 ? -42.186 -6.339 12.299 1.00 81.75 110 LEU A N 1
ATOM 861 C CA . LEU A 1 110 ? -41.760 -5.203 13.120 1.00 81.75 110 LEU A CA 1
ATOM 862 C C . LEU A 1 110 ? -42.303 -5.301 14.551 1.00 81.75 110 LEU A C 1
ATOM 864 O O . LEU A 1 110 ? -41.557 -5.103 15.509 1.00 81.75 110 LEU A O 1
ATOM 868 N N . LEU A 1 111 ? -43.579 -5.656 14.721 1.00 80.31 111 LEU A N 1
ATOM 869 C CA . LEU A 1 111 ? -44.186 -5.838 16.043 1.00 80.31 111 LEU A CA 1
ATOM 870 C C . LEU A 1 111 ? -43.546 -6.998 16.822 1.00 80.31 111 LEU A C 1
ATOM 872 O O . LEU A 1 111 ? -43.335 -6.879 18.033 1.00 80.31 111 LEU A O 1
ATOM 876 N N . GLN A 1 112 ? -43.207 -8.095 16.137 1.00 81.62 112 GLN A N 1
ATOM 877 C CA . GLN A 1 112 ? -42.482 -9.218 16.738 1.00 81.62 112 GLN A CA 1
ATOM 878 C C . GLN A 1 112 ? -41.048 -8.831 17.122 1.00 81.62 112 GLN A C 1
ATOM 880 O O . GLN A 1 112 ? -40.591 -9.186 18.210 1.00 81.62 112 GLN A O 1
ATOM 885 N N . LEU A 1 113 ? -40.356 -8.056 16.281 1.00 81.50 113 LEU A N 1
ATOM 886 C CA . LEU A 1 113 ? -38.982 -7.621 16.537 1.00 81.50 113 LEU A CA 1
ATOM 887 C C . LEU A 1 113 ? -38.886 -6.620 17.699 1.00 81.50 113 LEU A C 1
ATOM 889 O O . LEU A 1 113 ? -37.970 -6.715 18.514 1.00 81.50 113 LEU A O 1
ATOM 893 N N . ILE A 1 114 ? -39.854 -5.704 17.817 1.00 78.31 114 ILE A N 1
ATOM 894 C CA . ILE A 1 114 ? -39.951 -4.736 18.927 1.00 78.31 114 ILE A CA 1
ATOM 895 C C . ILE A 1 114 ? -40.408 -5.429 20.233 1.00 78.31 114 ILE A C 1
ATOM 897 O O . ILE A 1 114 ? -40.339 -4.839 21.310 1.00 78.31 114 ILE A O 1
ATOM 901 N N . LYS A 1 115 ? -40.815 -6.709 20.170 1.00 79.44 115 LYS A N 1
ATOM 902 C CA . LYS A 1 115 ? -41.238 -7.538 21.315 1.00 79.44 115 LYS A CA 1
ATOM 903 C C . LYS A 1 115 ? -42.334 -6.886 22.165 1.00 79.44 115 LYS A C 1
ATOM 905 O O . LYS A 1 115 ? -42.333 -6.991 23.393 1.00 79.44 115 LYS A O 1
ATOM 910 N N . ILE A 1 116 ? -43.293 -6.218 21.525 1.00 78.50 116 ILE A N 1
ATOM 911 C CA . ILE A 1 116 ? -44.455 -5.669 22.232 1.00 78.50 116 ILE A CA 1
ATOM 912 C C . ILE A 1 116 ? -45.361 -6.837 22.633 1.00 78.50 116 ILE A C 1
ATOM 914 O O . ILE A 1 116 ? -45.720 -7.659 21.793 1.00 78.50 116 ILE A O 1
ATOM 918 N N . ASN A 1 117 ? -45.743 -6.914 23.911 1.00 76.38 117 ASN A N 1
ATOM 919 C CA . ASN A 1 117 ? -46.624 -7.977 24.397 1.00 76.38 117 ASN A CA 1
ATOM 920 C C . ASN A 1 117 ? -47.975 -7.942 23.639 1.00 76.38 117 ASN A C 1
ATOM 922 O O . ASN A 1 117 ? -48.648 -6.903 23.703 1.00 76.38 117 ASN A O 1
ATOM 926 N N . PRO A 1 118 ? -48.405 -9.047 22.990 1.00 76.75 118 PRO A N 1
ATOM 927 C CA . PRO A 1 118 ? -49.681 -9.132 22.276 1.00 76.75 118 PRO A CA 1
ATOM 928 C C . PRO A 1 118 ? -50.920 -8.783 23.114 1.00 76.75 118 PRO A C 1
ATOM 930 O O . PRO A 1 118 ? -51.936 -8.320 22.594 1.00 76.75 118 PRO A O 1
ATOM 933 N N . GLU A 1 119 ? -50.850 -8.972 24.431 1.00 75.50 119 GLU A N 1
ATOM 934 C CA . GLU A 1 119 ? -51.948 -8.666 25.349 1.00 75.50 119 GLU A CA 1
ATOM 935 C C . GLU A 1 119 ? -52.016 -7.183 25.739 1.00 75.50 119 GLU A C 1
ATOM 937 O O . GLU A 1 119 ? -53.043 -6.721 26.249 1.00 75.50 119 GLU A O 1
ATOM 942 N N . SER A 1 120 ? -50.946 -6.421 25.481 1.00 79.81 120 SER A N 1
ATOM 943 C CA . SER A 1 120 ? -50.856 -5.012 25.856 1.00 79.81 120 SER A CA 1
ATOM 944 C C . SER A 1 120 ? -51.865 -4.143 25.099 1.00 79.81 120 SER A C 1
ATOM 946 O O . SER A 1 120 ? -52.193 -4.378 23.933 1.00 79.81 120 SER A O 1
ATOM 948 N N . ARG A 1 121 ? -52.334 -3.077 25.761 1.00 78.75 121 ARG A N 1
ATOM 949 C CA . ARG A 1 121 ? -53.208 -2.068 25.135 1.00 78.75 121 ARG A CA 1
ATOM 950 C C . ARG A 1 121 ? -52.535 -1.413 23.924 1.00 78.75 121 ARG A C 1
ATOM 952 O O . ARG A 1 121 ? -53.208 -1.191 22.926 1.00 78.75 121 ARG A O 1
ATOM 959 N N . LEU A 1 122 ? -51.218 -1.195 23.995 1.00 80.31 122 LEU A N 1
ATOM 960 C CA . LEU A 1 122 ? -50.406 -0.651 22.902 1.00 80.31 122 LEU A CA 1
ATOM 961 C C . LEU A 1 122 ? -50.443 -1.552 21.664 1.00 80.31 122 LEU A C 1
ATOM 963 O O . LEU A 1 122 ? -50.739 -1.074 20.577 1.00 80.31 122 LEU A O 1
ATOM 967 N N . TYR A 1 123 ? -50.223 -2.861 21.820 1.00 82.50 123 TYR A N 1
ATOM 968 C CA . TYR A 1 123 ? -50.257 -3.805 20.698 1.00 82.50 123 TYR A CA 1
ATOM 969 C C . TYR A 1 123 ? -51.621 -3.828 19.996 1.00 82.50 123 TYR A C 1
ATOM 971 O O . TYR A 1 123 ? -51.701 -3.735 18.772 1.00 82.50 123 TYR A O 1
ATOM 979 N N . LYS A 1 124 ? -52.709 -3.884 20.777 1.00 83.31 124 LYS A N 1
ATOM 980 C CA . LYS A 1 124 ? -54.082 -3.872 20.248 1.00 83.31 124 LYS A CA 1
ATOM 981 C C . LYS A 1 124 ? -54.407 -2.563 19.522 1.00 83.31 124 LYS A C 1
ATOM 983 O O . LYS A 1 124 ? -55.041 -2.599 18.469 1.00 83.31 124 LYS A O 1
ATOM 988 N N . SER A 1 125 ? -53.944 -1.431 20.055 1.00 80.88 125 SER A N 1
ATOM 989 C CA . SER A 1 125 ? -54.136 -0.116 19.436 1.00 80.88 125 SER A CA 1
ATOM 990 C C . SER A 1 125 ? -53.378 -0.002 18.109 1.00 80.88 125 SER A C 1
ATOM 992 O O . SER A 1 125 ? -53.982 0.316 17.084 1.00 80.88 125 SER A O 1
ATOM 994 N N . LEU A 1 126 ? -52.099 -0.402 18.089 1.00 81.12 126 LEU A N 1
ATOM 995 C CA . LEU A 1 126 ? -51.231 -0.368 16.904 1.00 81.12 126 LEU A CA 1
ATOM 996 C C . LEU A 1 126 ? -51.768 -1.212 15.742 1.00 81.12 126 LEU A C 1
ATOM 998 O O . LEU A 1 126 ? -51.761 -0.746 14.605 1.00 81.12 126 LEU A O 1
ATOM 1002 N N . ILE A 1 127 ? -52.282 -2.415 16.017 1.00 80.94 127 ILE A N 1
ATOM 1003 C CA . ILE A 1 127 ? -52.901 -3.262 14.984 1.00 80.94 127 ILE A CA 1
ATOM 1004 C C . ILE A 1 127 ? -54.197 -2.634 14.460 1.00 80.94 127 ILE A C 1
ATOM 1006 O O . ILE A 1 127 ? -54.447 -2.647 13.259 1.00 80.94 127 ILE A O 1
ATOM 1010 N N . SER A 1 128 ? -55.019 -2.057 15.339 1.00 78.50 128 SER A N 1
ATOM 1011 C CA . SER A 1 128 ? -56.324 -1.503 14.955 1.00 78.50 128 SER A CA 1
ATOM 1012 C C . SER A 1 128 ? -56.259 -0.152 14.228 1.00 78.50 128 SER A C 1
ATOM 1014 O O . SER A 1 128 ? -57.193 0.201 13.503 1.00 78.50 128 SER A O 1
ATOM 1016 N N . GLY A 1 129 ? -55.190 0.621 14.448 1.00 70.00 129 GLY A N 1
ATOM 1017 C CA . GLY A 1 129 ? -54.978 1.944 13.854 1.00 70.00 129 GLY A CA 1
ATOM 1018 C C . GLY A 1 129 ? -54.317 1.905 12.475 1.00 70.00 129 GLY A C 1
ATOM 1019 O O . GLY A 1 129 ? -54.463 2.848 11.700 1.00 70.00 129 GLY A O 1
ATOM 1020 N N . PHE A 1 130 ? -53.637 0.807 12.135 1.00 65.69 130 PHE A N 1
ATOM 1021 C CA . PHE A 1 130 ? -52.840 0.703 10.911 1.00 65.69 130 PHE A CA 1
ATOM 1022 C C . PHE A 1 130 ? -53.652 0.789 9.609 1.00 65.69 130 PHE A C 1
ATOM 1024 O O . PHE A 1 130 ? -53.192 1.400 8.642 1.00 65.69 130 PHE A O 1
ATOM 1031 N N . ASP A 1 131 ? -54.867 0.234 9.599 1.00 64.69 131 ASP A N 1
ATOM 1032 C CA . ASP A 1 131 ? -55.770 0.275 8.437 1.00 64.69 131 ASP A CA 1
ATOM 1033 C C . ASP A 1 131 ? -56.539 1.600 8.322 1.00 64.69 131 ASP A C 1
ATOM 1035 O O . ASP A 1 131 ? -57.170 1.875 7.303 1.00 64.69 131 ASP A O 1
ATOM 1039 N N . LYS A 1 132 ? -56.515 2.429 9.372 1.00 66.12 132 LYS A N 1
ATOM 1040 C CA . LYS A 1 132 ? -57.354 3.632 9.470 1.00 66.12 132 LYS A CA 1
ATOM 1041 C C . LYS A 1 132 ? -56.628 4.911 9.069 1.00 66.12 132 LYS A C 1
ATOM 1043 O O . LYS A 1 132 ? -57.289 5.880 8.702 1.00 66.12 132 LYS A O 1
ATOM 1048 N N . GLU A 1 133 ? -55.295 4.937 9.130 1.00 61.41 133 GLU A N 1
ATOM 1049 C CA . GLU A 1 133 ? -54.513 6.150 8.890 1.00 61.41 133 GLU A CA 1
ATOM 1050 C C . GLU A 1 133 ? -53.444 6.017 7.793 1.00 61.41 133 GLU A C 1
ATOM 1052 O O . GLU A 1 133 ? -52.543 5.177 7.823 1.00 61.41 133 GLU A O 1
ATOM 1057 N N . ASN A 1 134 ? -53.470 6.972 6.861 1.00 63.53 134 ASN A N 1
ATOM 1058 C CA . ASN A 1 134 ? -52.538 7.077 5.733 1.00 63.53 134 ASN A CA 1
ATOM 1059 C C . ASN A 1 134 ? -51.127 7.581 6.111 1.00 63.53 134 ASN A C 1
ATOM 1061 O O . ASN A 1 134 ? -50.386 7.991 5.229 1.00 63.53 134 ASN A O 1
ATOM 1065 N N . LYS A 1 135 ? -50.732 7.608 7.393 1.00 69.81 135 LYS A N 1
ATOM 1066 C CA . LYS A 1 135 ? -49.489 8.281 7.847 1.00 69.81 135 LYS A CA 1
ATOM 1067 C C . LYS A 1 135 ? -48.319 7.349 8.205 1.00 69.81 135 LYS A C 1
ATOM 1069 O O . LYS A 1 135 ? -47.311 7.813 8.727 1.00 69.81 135 LYS A O 1
ATOM 1074 N N . GLY A 1 136 ? -48.429 6.061 7.889 1.00 78.38 136 GLY A N 1
ATOM 1075 C CA . GLY A 1 136 ? -47.373 5.060 8.095 1.00 78.38 136 GLY A CA 1
ATOM 1076 C C . GLY A 1 136 ? -47.286 4.561 9.538 1.00 78.38 136 GLY A C 1
ATOM 1077 O O . GLY A 1 136 ? -47.794 5.189 10.470 1.00 78.38 136 GLY A O 1
ATOM 1078 N N . PHE A 1 137 ? -46.644 3.411 9.735 1.00 83.12 137 PHE A N 1
ATOM 1079 C CA . PHE A 1 137 ? -46.558 2.758 11.043 1.00 83.12 137 PHE A CA 1
ATOM 1080 C C . PHE A 1 137 ? -45.787 3.585 12.074 1.00 83.12 137 PHE A C 1
ATOM 1082 O O . PHE A 1 137 ? -46.207 3.684 13.226 1.00 83.12 137 PHE A O 1
ATOM 1089 N N . LEU A 1 138 ? -44.694 4.228 11.652 1.00 86.75 138 LEU A N 1
ATOM 1090 C CA . LEU A 1 138 ? -43.855 5.051 12.524 1.00 86.75 138 LEU A CA 1
ATOM 1091 C C . LEU A 1 138 ? -44.656 6.173 13.206 1.00 86.75 138 LEU A C 1
ATOM 1093 O O . LEU A 1 138 ? -44.494 6.414 14.401 1.00 86.75 138 LEU A O 1
ATOM 1097 N N . MET A 1 139 ? -45.556 6.825 12.466 1.00 83.38 139 MET A N 1
ATOM 1098 C CA . MET A 1 139 ? -46.385 7.906 13.001 1.00 83.38 139 MET A CA 1
ATOM 1099 C C . MET A 1 139 ? -47.423 7.386 14.004 1.00 83.38 139 MET A C 1
ATOM 1101 O O . MET A 1 139 ? -47.603 7.989 15.063 1.00 83.38 139 MET A O 1
ATOM 1105 N N . GLN A 1 140 ? -48.065 6.245 13.713 1.00 83.81 140 GLN A N 1
ATOM 1106 C CA . GLN A 1 140 ? -48.980 5.600 14.661 1.00 83.81 140 GLN A CA 1
ATOM 1107 C C . GLN A 1 140 ? -48.250 5.224 15.949 1.00 83.81 140 GLN A C 1
ATOM 1109 O O . GLN A 1 140 ? -48.738 5.511 17.036 1.00 83.81 140 GLN A O 1
ATOM 1114 N N . PHE A 1 141 ? -47.063 4.633 15.830 1.00 85.19 141 PHE A N 1
ATOM 1115 C CA . PHE A 1 141 ? -46.274 4.209 16.977 1.00 85.19 141 PHE A CA 1
ATOM 1116 C C . PHE A 1 141 ? -45.911 5.369 17.913 1.00 85.19 141 PHE A C 1
ATOM 1118 O O . PHE A 1 141 ? -46.099 5.268 19.125 1.00 85.19 141 PHE A O 1
ATOM 1125 N N . LEU A 1 142 ? -45.458 6.498 17.360 1.00 86.12 142 LEU A N 1
ATOM 1126 C CA . LEU A 1 142 ? -45.107 7.680 18.151 1.00 86.12 142 LEU A CA 1
ATOM 1127 C C . LEU A 1 142 ? -46.320 8.323 18.836 1.00 86.12 142 LEU A C 1
ATOM 1129 O O . LEU A 1 142 ? -46.211 8.753 19.985 1.00 86.12 142 LEU A O 1
ATOM 1133 N N . ARG A 1 143 ? -47.478 8.358 18.168 1.00 85.62 143 ARG A N 1
ATOM 1134 C CA . ARG A 1 143 ? -48.726 8.865 18.757 1.00 85.62 143 ARG A CA 1
ATOM 1135 C C . ARG A 1 143 ? -49.180 8.017 19.944 1.00 85.62 143 ARG A C 1
ATOM 1137 O O . ARG A 1 143 ? -49.436 8.568 21.009 1.00 85.62 143 ARG A O 1
ATOM 1144 N N . GLU A 1 144 ? -49.219 6.696 19.789 1.00 83.62 144 GLU A N 1
ATOM 1145 C CA . GLU A 1 144 ? -49.640 5.782 20.862 1.00 83.62 144 GLU A CA 1
ATOM 1146 C C . GLU A 1 144 ? -48.712 5.862 22.082 1.00 83.62 144 GLU A C 1
ATOM 1148 O O . GLU A 1 144 ? -49.166 5.819 23.225 1.00 83.62 144 GLU A O 1
ATOM 1153 N N . LEU A 1 145 ? -47.402 6.028 21.861 1.00 83.31 145 LEU A N 1
ATOM 1154 C CA . LEU A 1 145 ? -46.454 6.271 22.949 1.00 83.31 145 LEU A CA 1
ATOM 1155 C C . LEU A 1 145 ? -46.717 7.608 23.653 1.00 83.31 145 LEU A C 1
ATOM 1157 O O . LEU A 1 145 ? -46.706 7.661 24.885 1.00 83.31 145 LEU A O 1
ATOM 1161 N N . ALA A 1 146 ? -46.975 8.679 22.900 1.00 82.56 146 ALA A N 1
ATOM 1162 C CA . ALA A 1 146 ? -47.276 9.988 23.473 1.00 82.56 146 ALA A CA 1
ATOM 1163 C C . ALA A 1 146 ? -48.555 9.957 24.333 1.00 82.56 146 ALA A C 1
ATOM 1165 O O . ALA A 1 146 ? -48.559 10.478 25.449 1.00 82.56 146 ALA A O 1
ATOM 1166 N N . GLU A 1 147 ? -49.608 9.288 23.860 1.00 82.81 147 GLU A N 1
ATOM 1167 C CA . GLU A 1 147 ? -50.872 9.113 24.588 1.00 82.81 147 GLU A CA 1
ATOM 1168 C C . GLU A 1 147 ? -50.705 8.237 25.841 1.00 82.81 147 GLU A C 1
ATOM 1170 O O . GLU A 1 147 ? -51.230 8.554 26.914 1.00 82.81 147 GLU A O 1
ATOM 1175 N N . TYR A 1 148 ? -49.902 7.172 25.750 1.00 75.62 148 TYR A N 1
ATOM 1176 C CA . TYR A 1 148 ? -49.601 6.305 26.889 1.00 75.62 148 TYR A CA 1
ATOM 1177 C C . TYR A 1 148 ? -48.929 7.066 28.037 1.00 75.62 148 TYR A C 1
ATOM 1179 O O . TYR A 1 148 ? -49.328 6.917 29.195 1.00 75.62 148 TYR A O 1
ATOM 1187 N N . HIS A 1 149 ? -47.948 7.921 27.737 1.00 69.12 149 HIS A N 1
ATOM 1188 C CA . HIS A 1 149 ? -47.250 8.696 28.763 1.00 69.12 149 HIS A CA 1
ATOM 1189 C C . HIS A 1 149 ? -48.125 9.780 29.403 1.00 69.12 149 HIS A C 1
ATOM 1191 O O . HIS A 1 149 ? -48.037 9.980 30.615 1.00 69.12 149 HIS A O 1
ATOM 1197 N N . GLN A 1 150 ? -49.015 10.420 28.642 1.00 67.19 150 GLN A N 1
ATOM 1198 C CA . GLN A 1 150 ? -49.956 11.407 29.188 1.00 67.19 150 GLN A CA 1
ATOM 1199 C C . GLN A 1 150 ? -50.952 10.778 30.172 1.00 67.19 150 GLN A C 1
ATOM 1201 O O . GLN A 1 150 ? -51.268 11.375 31.197 1.00 67.19 150 GLN A O 1
ATOM 1206 N N . SER A 1 151 ? -51.383 9.536 29.925 1.00 60.12 151 SER A N 1
ATOM 1207 C CA . SER A 1 151 ? -52.291 8.821 30.833 1.00 60.12 151 SER A CA 1
ATOM 1208 C C . SER A 1 151 ? -51.662 8.424 32.181 1.00 60.12 151 SER A C 1
ATOM 1210 O O . SER A 1 151 ? -52.383 8.141 33.136 1.00 60.12 151 SER A O 1
ATOM 1212 N N . LYS A 1 152 ? -50.323 8.407 32.280 1.00 57.31 152 LYS A N 1
ATOM 1213 C CA . LYS A 1 152 ? -49.577 7.891 33.442 1.00 57.31 152 LYS A CA 1
ATOM 1214 C C . LYS A 1 152 ? -49.248 8.956 34.497 1.00 57.31 152 LYS A C 1
ATOM 1216 O O . LYS A 1 152 ? -48.980 8.604 35.638 1.00 57.31 152 LYS A O 1
ATOM 1221 N N . VAL A 1 153 ? -49.295 10.239 34.131 1.00 52.09 153 VAL A N 1
ATOM 1222 C CA . VAL A 1 153 ? -48.981 11.384 35.015 1.00 52.09 153 VAL A CA 1
ATOM 1223 C C . VAL A 1 153 ? -50.147 11.736 35.965 1.00 52.09 153 VAL A C 1
ATOM 1225 O O . VAL A 1 153 ? -49.981 12.541 36.867 1.00 52.09 153 VAL A O 1
ATOM 1228 N N . SER A 1 154 ? -51.320 11.103 35.832 1.00 47.38 154 SER A N 1
ATOM 1229 C CA . SER A 1 154 ? -52.530 11.445 36.607 1.00 47.38 154 SER A CA 1
ATOM 1230 C C . SER A 1 154 ? -52.805 10.556 37.840 1.00 47.38 154 SER A C 1
ATOM 1232 O O . SER A 1 154 ? -53.936 10.538 38.330 1.00 47.38 154 SER A O 1
ATOM 1234 N N . CYS A 1 155 ? -51.825 9.808 38.356 1.00 50.31 155 CYS A N 1
ATOM 1235 C CA . CYS A 1 155 ? -51.988 9.019 39.588 1.00 50.31 155 CYS A CA 1
ATOM 1236 C C . CYS A 1 155 ? -50.937 9.386 40.643 1.00 50.31 155 CYS A C 1
ATOM 1238 O O . CYS A 1 155 ? -50.113 8.555 41.019 1.00 50.31 155 CYS A O 1
ATOM 1240 N N . ASP A 1 156 ? -51.006 10.613 41.159 1.00 40.91 156 ASP A N 1
ATOM 1241 C CA . ASP A 1 156 ? -50.436 10.923 42.470 1.00 40.91 156 ASP A CA 1
ATOM 1242 C C . ASP A 1 156 ? -51.354 10.316 43.541 1.00 40.91 156 ASP A C 1
ATOM 1244 O O . ASP A 1 156 ? -52.400 10.863 43.889 1.00 40.91 156 ASP A O 1
ATOM 1248 N N . MET A 1 157 ? -51.005 9.122 44.030 1.00 47.84 157 MET A N 1
ATOM 1249 C CA . MET A 1 157 ? -51.575 8.599 45.271 1.00 47.84 157 MET A CA 1
ATOM 1250 C C . MET A 1 157 ? -50.788 9.182 46.445 1.00 47.84 157 MET A C 1
ATOM 1252 O O . MET A 1 157 ? -49.753 8.656 46.847 1.00 47.84 157 MET A O 1
ATOM 1256 N N . GLU A 1 158 ? -51.294 10.280 46.997 1.00 41.75 158 GLU A N 1
ATOM 1257 C CA . GLU A 1 158 ? -50.867 10.804 48.291 1.00 41.75 158 GLU A CA 1
ATOM 1258 C C . GLU A 1 158 ? -51.259 9.813 49.403 1.00 41.75 158 GLU A C 1
ATOM 1260 O O . GLU A 1 158 ? -52.425 9.695 49.784 1.00 41.75 158 GLU A O 1
ATOM 1265 N N . THR A 1 159 ? -50.293 9.074 49.949 1.00 42.28 159 THR A N 1
ATOM 1266 C CA . THR A 1 159 ? -50.483 8.319 51.196 1.00 42.28 159 THR A CA 1
ATOM 1267 C C . THR A 1 159 ? -50.302 9.247 52.393 1.00 42.28 159 THR A C 1
ATOM 1269 O O . THR A 1 159 ? -49.195 9.708 52.667 1.00 42.28 159 THR A O 1
ATOM 1272 N N . GLN A 1 160 ? -51.389 9.506 53.121 1.00 42.38 160 GLN A N 1
ATOM 1273 C CA . GLN A 1 160 ? -51.370 10.202 54.407 1.00 42.38 160 GLN A CA 1
ATOM 1274 C C . GLN A 1 160 ? -50.807 9.302 55.516 1.00 42.38 160 GLN A C 1
ATOM 1276 O O . GLN A 1 160 ? -51.278 8.182 55.712 1.00 42.38 160 GLN A O 1
ATOM 1281 N N . THR A 1 161 ? -49.852 9.815 56.292 1.00 41.72 161 THR A N 1
ATOM 1282 C CA . THR A 1 161 ? -49.359 9.167 57.515 1.00 41.72 161 THR A CA 1
ATOM 1283 C C . THR A 1 161 ? -50.052 9.794 58.719 1.00 41.72 161 THR A C 1
ATOM 1285 O O . THR A 1 161 ? -49.663 10.863 59.186 1.00 41.72 161 THR A O 1
ATOM 1288 N N . SER A 1 162 ? -51.085 9.143 59.252 1.00 40.91 162 SER A N 1
ATOM 1289 C CA . SER A 1 162 ? -51.613 9.496 60.570 1.00 40.91 162 SER A CA 1
ATOM 1290 C C . SER A 1 162 ? -50.623 9.036 61.643 1.00 40.91 162 SER A C 1
ATOM 1292 O O . SER A 1 162 ? -50.455 7.838 61.877 1.00 40.91 162 SER A O 1
ATOM 1294 N N . SER A 1 163 ? -49.953 9.989 62.291 1.00 45.62 163 SER A N 1
ATOM 1295 C CA . SER A 1 163 ? -49.115 9.732 63.459 1.00 45.62 163 SER A CA 1
ATOM 1296 C C . SER A 1 163 ? -49.986 9.308 64.633 1.00 45.62 163 SER A C 1
ATOM 1298 O O . SER A 1 163 ? -50.806 10.103 65.082 1.00 45.62 163 SER A O 1
ATOM 1300 N N . THR A 1 164 ? -49.796 8.098 65.147 1.00 45.28 164 THR A N 1
ATOM 1301 C CA . THR A 1 164 ? -49.951 7.731 66.566 1.00 45.28 164 THR A CA 1
ATOM 1302 C C . THR A 1 164 ? -49.527 6.277 66.684 1.00 45.28 164 THR A C 1
ATOM 1304 O O . THR A 1 164 ? -50.276 5.432 66.235 1.00 45.28 164 THR A O 1
ATOM 1307 N N . PHE A 1 165 ? -48.343 5.994 67.230 1.00 41.31 165 PHE A N 1
ATOM 1308 C CA . PHE A 1 165 ? -48.072 4.900 68.179 1.00 41.31 165 PHE A CA 1
ATOM 1309 C C . PHE A 1 165 ? -46.604 5.000 68.640 1.00 41.31 165 PHE A C 1
ATOM 1311 O O . PHE A 1 165 ? -45.718 5.181 67.804 1.00 41.31 165 PHE A O 1
ATOM 1318 N N . PRO A 1 166 ? -46.308 4.883 69.948 1.00 55.03 166 PRO A N 1
ATOM 1319 C CA . PRO A 1 166 ? -44.942 4.831 70.446 1.00 55.03 166 PRO A CA 1
ATOM 1320 C C . PRO A 1 166 ? -44.465 3.373 70.419 1.00 55.03 166 PRO A C 1
ATOM 1322 O O . PRO A 1 166 ? -44.639 2.644 71.393 1.00 55.03 166 PRO A O 1
ATOM 1325 N N . SER A 1 167 ? -43.879 2.920 69.306 1.00 47.78 167 SER A N 1
ATOM 1326 C CA . SER A 1 167 ? -43.107 1.671 69.310 1.00 47.78 167 SER A CA 1
ATOM 1327 C C . SER A 1 167 ? -41.631 1.991 69.484 1.00 47.78 167 SER A C 1
ATOM 1329 O O . SER A 1 167 ? -41.050 2.750 68.713 1.00 47.78 167 SER A O 1
ATOM 1331 N N . LYS A 1 168 ? -41.056 1.388 70.517 1.00 56.34 168 LYS A N 1
ATOM 1332 C CA . LYS A 1 168 ? -39.680 1.473 71.013 1.00 56.34 168 LYS A CA 1
ATOM 1333 C C . LYS A 1 168 ? -38.611 0.897 70.058 1.00 56.34 168 LYS A C 1
ATOM 1335 O O . LYS A 1 168 ? -37.673 0.273 70.520 1.00 56.34 168 LYS A O 1
ATOM 1340 N N . ASP A 1 169 ? -38.747 1.144 68.761 1.00 59.38 169 ASP A N 1
ATOM 1341 C CA . ASP A 1 169 ? -37.749 0.834 67.737 1.00 59.38 169 ASP A CA 1
ATOM 1342 C C . ASP A 1 169 ? -37.552 2.104 66.906 1.00 59.38 169 ASP A C 1
ATOM 1344 O O . ASP A 1 169 ? -38.292 2.355 65.949 1.00 59.38 169 ASP A O 1
ATOM 1348 N N . SER A 1 170 ? -36.592 2.946 67.288 1.00 77.12 170 SER A N 1
ATOM 1349 C CA . SER A 1 170 ? -36.279 4.126 66.488 1.00 77.12 170 SER A CA 1
ATOM 1350 C C . SER A 1 170 ? -35.731 3.667 65.137 1.00 77.12 170 SER A C 1
ATOM 1352 O O . SER A 1 170 ? -34.786 2.882 65.075 1.00 77.12 170 SER A O 1
ATOM 1354 N N . LEU A 1 171 ? -36.290 4.158 64.028 1.00 79.06 171 LEU A N 1
ATOM 1355 C CA . LEU A 1 171 ? -35.735 3.920 62.689 1.00 79.06 171 LEU A CA 1
ATOM 1356 C C . LEU A 1 171 ? -34.242 4.285 62.636 1.00 79.06 171 LEU A C 1
ATOM 1358 O O . LEU A 1 171 ? -33.472 3.617 61.955 1.00 79.06 171 LEU A O 1
ATOM 1362 N N . ALA A 1 172 ? -33.837 5.296 63.406 1.00 81.44 172 ALA A N 1
ATOM 1363 C CA . ALA A 1 172 ? -32.444 5.694 63.544 1.00 81.44 172 ALA A CA 1
ATOM 1364 C C . ALA A 1 172 ? -31.571 4.594 64.170 1.00 81.44 172 ALA A C 1
ATOM 1366 O O . ALA A 1 172 ? -30.466 4.386 63.694 1.00 81.44 172 ALA A O 1
ATOM 1367 N N . GLU A 1 173 ? -32.065 3.839 65.157 1.00 81.38 173 GLU A N 1
ATOM 1368 C CA . GLU A 1 173 ? -31.326 2.695 65.719 1.00 81.38 173 GLU A CA 1
ATOM 1369 C C . GLU A 1 173 ? -31.192 1.562 64.703 1.00 81.38 173 GLU A C 1
ATOM 1371 O O . GLU A 1 173 ? -30.143 0.937 64.622 1.00 81.38 173 GLU A O 1
ATOM 1376 N N . LYS A 1 174 ? -32.222 1.313 63.884 1.00 85.00 174 LYS A N 1
ATOM 1377 C CA . LYS A 1 174 ? -32.143 0.300 62.819 1.00 85.00 174 LYS A CA 1
ATOM 1378 C C . LYS A 1 174 ? -31.158 0.700 61.725 1.00 85.00 174 LYS A C 1
ATOM 1380 O O . LYS A 1 174 ? -30.420 -0.152 61.248 1.00 85.00 174 LYS A O 1
ATOM 1385 N N . LEU A 1 175 ? -31.133 1.978 61.349 1.00 83.81 175 LEU A N 1
ATOM 1386 C CA . LEU A 1 175 ? -30.158 2.512 60.397 1.00 83.81 175 LEU A CA 1
ATOM 1387 C C . LEU A 1 175 ? -28.739 2.458 60.968 1.00 83.81 175 LEU A C 1
ATOM 1389 O O . LEU A 1 175 ? -27.836 1.995 60.286 1.00 83.81 175 LEU A O 1
ATOM 1393 N N . GLN A 1 176 ? -28.564 2.818 62.238 1.00 85.12 176 GLN A N 1
ATOM 1394 C CA . GLN A 1 176 ? -27.264 2.769 62.898 1.00 85.12 176 GLN A CA 1
ATOM 1395 C C . GLN A 1 176 ? -26.746 1.332 63.053 1.00 85.12 176 GLN A C 1
ATOM 1397 O O . GLN A 1 176 ? -25.575 1.075 62.819 1.00 85.12 176 GLN A O 1
ATOM 1402 N N . LEU A 1 177 ? -27.624 0.368 63.338 1.00 85.19 177 LEU A N 1
ATOM 1403 C CA . LEU A 1 177 ? -27.254 -1.046 63.425 1.00 85.19 177 LEU A CA 1
ATOM 1404 C C . LEU A 1 177 ? -26.886 -1.649 62.057 1.00 85.19 177 LEU A C 1
ATOM 1406 O O . LEU A 1 177 ? -26.063 -2.561 61.987 1.00 85.19 177 LEU A O 1
ATOM 1410 N N . ILE A 1 178 ? -27.481 -1.137 60.973 1.00 85.56 178 ILE A N 1
ATOM 1411 C CA . ILE A 1 178 ? -27.060 -1.439 59.599 1.00 85.56 178 ILE A CA 1
ATOM 1412 C C . ILE A 1 178 ? -25.671 -0.842 59.360 1.00 85.56 178 ILE A C 1
ATOM 1414 O O . ILE A 1 178 ? -24.770 -1.570 58.952 1.00 85.56 178 ILE A O 1
ATOM 1418 N N . ASP A 1 179 ? -25.472 0.441 59.660 1.00 84.50 179 ASP A N 1
ATOM 1419 C CA . ASP A 1 179 ? -24.183 1.114 59.471 1.00 84.50 179 ASP A CA 1
ATOM 1420 C C . ASP A 1 179 ? -23.053 0.416 60.248 1.00 84.50 179 ASP A C 1
ATOM 1422 O O . ASP A 1 179 ? -21.992 0.160 59.677 1.00 84.50 179 ASP A O 1
ATOM 1426 N N . ASP A 1 180 ? -23.305 0.006 61.493 1.00 82.88 180 ASP A N 1
ATOM 1427 C CA . ASP A 1 180 ? -22.355 -0.733 62.330 1.00 82.88 180 ASP A CA 1
ATOM 1428 C C . ASP A 1 180 ? -22.059 -2.137 61.755 1.00 82.88 180 ASP A C 1
ATOM 1430 O O . ASP A 1 180 ? -20.897 -2.530 61.637 1.00 82.88 180 ASP A O 1
ATOM 1434 N N . GLN A 1 181 ? -23.076 -2.877 61.284 1.00 80.94 181 GLN A N 1
ATOM 1435 C CA . GLN A 1 181 ? -22.869 -4.170 60.607 1.00 80.94 181 GLN A CA 1
ATOM 1436 C C . GLN A 1 181 ? -22.051 -4.050 59.314 1.00 80.94 181 GLN A C 1
ATOM 1438 O O . GLN A 1 181 ? -21.258 -4.940 58.997 1.00 80.94 181 GLN A O 1
ATOM 1443 N N . PHE A 1 182 ? -22.242 -2.978 58.542 1.00 75.06 182 PHE A N 1
ATOM 1444 C CA . PHE A 1 182 ? -21.494 -2.749 57.305 1.00 75.06 182 PHE A CA 1
ATOM 1445 C C . PHE A 1 182 ? -20.082 -2.206 57.568 1.00 75.06 182 PHE A C 1
ATOM 1447 O O . PHE A 1 182 ? -19.162 -2.531 56.809 1.00 75.06 182 PHE A O 1
ATOM 1454 N N . ALA A 1 183 ? -19.881 -1.456 58.654 1.00 73.69 183 ALA A N 1
ATOM 1455 C CA . ALA A 1 183 ? -18.561 -1.058 59.136 1.00 73.69 183 ALA A CA 1
ATOM 1456 C C . ALA A 1 183 ? -17.730 -2.277 59.580 1.00 73.69 183 ALA A C 1
ATOM 1458 O O . ALA A 1 183 ? -16.550 -2.375 59.238 1.00 73.69 183 ALA A O 1
ATOM 1459 N N . ASP A 1 184 ? -18.362 -3.262 60.225 1.00 64.19 184 ASP A N 1
ATOM 1460 C CA . ASP A 1 184 ? -17.729 -4.527 60.624 1.00 64.19 184 ASP A CA 1
ATOM 1461 C C . ASP A 1 184 ? -17.544 -5.524 59.463 1.00 64.19 184 ASP A C 1
ATOM 1463 O O . ASP A 1 184 ? -16.715 -6.432 59.550 1.00 64.19 184 ASP A O 1
ATOM 1467 N N . ALA A 1 185 ? -18.263 -5.360 58.344 1.00 62.09 185 ALA A N 1
ATOM 1468 C CA . ALA A 1 185 ? -18.068 -6.120 57.099 1.00 62.09 185 ALA A CA 1
ATOM 1469 C C . ALA A 1 185 ? -16.944 -5.551 56.200 1.00 62.09 185 ALA A C 1
ATOM 1471 O O . ALA A 1 185 ? -16.505 -6.193 55.237 1.00 62.09 185 ALA A O 1
ATOM 1472 N N . TYR A 1 186 ? -16.402 -4.385 56.561 1.00 58.34 186 TYR A N 1
ATOM 1473 C CA . TYR A 1 186 ? -15.252 -3.730 55.934 1.00 58.34 186 TYR A CA 1
ATOM 1474 C C . TYR A 1 186 ? -13.837 -4.358 56.090 1.00 58.34 186 TYR A C 1
ATOM 1476 O O . TYR A 1 186 ? -12.918 -3.886 55.409 1.00 58.34 186 TYR A O 1
ATOM 1484 N N . PRO A 1 187 ? -13.584 -5.438 56.866 1.00 58.41 187 PRO A N 1
ATOM 1485 C CA . PRO A 1 187 ? -12.275 -6.098 56.963 1.00 58.41 187 PRO A CA 1
ATOM 1486 C C . PRO A 1 187 ? -11.754 -6.723 55.661 1.00 58.41 187 PRO A C 1
ATOM 1488 O O . PRO A 1 187 ? -10.643 -7.248 55.637 1.00 58.41 187 PRO A O 1
ATOM 1491 N N . GLN A 1 188 ? -12.534 -6.714 54.574 1.00 59.94 188 GLN A N 1
ATOM 1492 C CA . GLN A 1 188 ? -12.134 -7.248 53.265 1.00 59.94 188 GLN A CA 1
ATOM 1493 C C . GLN A 1 188 ? -11.340 -6.241 52.409 1.00 59.94 188 GLN A C 1
ATOM 1495 O O . GLN A 1 188 ? -10.807 -6.632 51.369 1.00 59.94 188 GLN A O 1
ATOM 1500 N N . ARG A 1 189 ? -11.194 -4.974 52.834 1.00 63.12 189 ARG A N 1
ATOM 1501 C CA . ARG A 1 189 ? -10.372 -3.970 52.125 1.00 63.12 189 ARG A CA 1
ATOM 1502 C C . ARG A 1 189 ? -8.929 -4.412 51.825 1.00 63.12 189 ARG A C 1
ATOM 1504 O O . ARG A 1 189 ? -8.534 -4.267 50.674 1.00 63.12 189 ARG A O 1
ATOM 1511 N N . PRO A 1 190 ? -8.177 -5.047 52.747 1.00 68.25 190 PRO A N 1
ATOM 1512 C CA . PRO A 1 190 ? -6.818 -5.515 52.455 1.00 68.25 190 PRO A CA 1
ATOM 1513 C C . PRO A 1 190 ? -6.775 -6.578 51.345 1.00 68.25 190 PRO A C 1
ATOM 1515 O O . PRO A 1 190 ? -5.829 -6.641 50.562 1.00 68.25 190 PRO A O 1
ATOM 1518 N N . LYS A 1 191 ? -7.819 -7.414 51.236 1.00 73.19 191 LYS A N 1
ATOM 1519 C CA . LYS A 1 191 ? -7.950 -8.402 50.153 1.00 73.19 191 LYS A CA 1
ATOM 1520 C C . LYS A 1 191 ? -8.312 -7.734 48.829 1.00 73.19 191 LYS A C 1
ATOM 1522 O O . LYS A 1 191 ? -7.766 -8.126 47.801 1.00 73.19 191 LYS A O 1
ATOM 1527 N N . LEU A 1 192 ? -9.178 -6.721 48.851 1.00 75.56 192 LEU A N 1
ATOM 1528 C CA . LEU A 1 192 ? -9.521 -5.936 47.666 1.00 75.56 192 LEU A CA 1
ATOM 1529 C C . LEU A 1 192 ? -8.302 -5.169 47.128 1.00 75.56 192 LEU A C 1
ATOM 1531 O O . LEU A 1 192 ? -8.015 -5.254 45.940 1.00 75.56 192 LEU A O 1
ATOM 1535 N N . GLU A 1 193 ? -7.532 -4.527 48.008 1.00 77.56 193 GLU A N 1
ATOM 1536 C CA . GLU A 1 193 ? -6.277 -3.844 47.666 1.00 77.56 193 GLU A CA 1
ATOM 1537 C C . GLU A 1 193 ? -5.244 -4.830 47.096 1.00 77.56 193 GLU A C 1
ATOM 1539 O O . GLU A 1 193 ? -4.609 -4.550 46.082 1.00 77.56 193 GLU A O 1
ATOM 1544 N N . SER A 1 194 ? -5.127 -6.037 47.667 1.00 84.50 194 SER A N 1
ATOM 1545 C CA . SER A 1 194 ? -4.244 -7.079 47.119 1.00 84.50 194 SER A CA 1
ATOM 1546 C C . SER A 1 194 ? -4.658 -7.546 45.716 1.00 84.50 194 SER A C 1
ATOM 1548 O O . SER A 1 194 ? -3.804 -7.816 44.870 1.00 84.50 194 SER A O 1
ATOM 1550 N N . LEU A 1 195 ? -5.967 -7.616 45.445 1.00 87.81 195 LEU A N 1
ATOM 1551 C CA . LEU A 1 195 ? -6.500 -7.964 44.129 1.00 87.81 195 LEU A CA 1
ATOM 1552 C C . LEU A 1 195 ? -6.272 -6.834 43.124 1.00 87.81 195 LEU A C 1
ATOM 1554 O O . LEU A 1 195 ? -5.901 -7.108 41.987 1.00 87.81 195 LEU A O 1
ATOM 1558 N N . GLU A 1 196 ? -6.448 -5.583 43.541 1.00 89.94 196 GLU A N 1
ATOM 1559 C CA . GLU A 1 196 ? -6.204 -4.400 42.716 1.00 89.94 196 GLU A CA 1
ATOM 1560 C C . GLU A 1 196 ? -4.727 -4.278 42.319 1.00 89.94 196 GLU A C 1
ATOM 1562 O O . GLU A 1 196 ? -4.417 -4.050 41.148 1.00 89.94 196 GLU A O 1
ATOM 1567 N N . ILE A 1 197 ? -3.807 -4.521 43.259 1.00 92.50 197 ILE A N 1
ATOM 1568 C CA . ILE A 1 197 ? -2.366 -4.581 42.980 1.00 92.50 197 ILE A CA 1
ATOM 1569 C C . ILE A 1 197 ? -2.077 -5.670 41.944 1.00 92.50 197 ILE A C 1
ATOM 1571 O O . ILE A 1 197 ? -1.441 -5.393 40.928 1.00 92.50 197 ILE A O 1
ATOM 1575 N N . LYS A 1 198 ? -2.608 -6.881 42.142 1.00 94.94 198 LYS A N 1
ATOM 1576 C CA . LYS A 1 198 ? -2.391 -8.007 41.225 1.00 94.94 198 LYS A CA 1
ATOM 1577 C C . LYS A 1 198 ? -2.971 -7.749 39.828 1.00 94.94 198 LYS A C 1
ATOM 1579 O O . LYS A 1 198 ? -2.373 -8.121 38.822 1.00 94.94 198 LYS A O 1
ATOM 1584 N N . LEU A 1 199 ? -4.121 -7.081 39.746 1.00 94.94 199 LEU A N 1
ATOM 1585 C CA . LEU A 1 199 ? -4.756 -6.711 38.479 1.00 94.94 199 LEU A CA 1
ATOM 1586 C C . LEU A 1 199 ? -3.936 -5.650 37.731 1.00 94.94 199 LEU A C 1
ATOM 1588 O O . LEU A 1 199 ? -3.751 -5.753 36.518 1.00 94.94 199 LEU A O 1
ATOM 1592 N N . ASN A 1 200 ? -3.379 -4.679 38.455 1.00 95.88 200 ASN A N 1
ATOM 1593 C CA . ASN A 1 200 ? -2.467 -3.686 37.890 1.00 95.88 200 ASN A CA 1
ATOM 1594 C C . ASN A 1 200 ? -1.134 -4.298 37.438 1.00 95.88 200 ASN A C 1
ATOM 1596 O O . ASN A 1 200 ? -0.595 -3.892 36.408 1.00 95.88 200 ASN A O 1
ATOM 1600 N N . GLU A 1 201 ? -0.616 -5.294 38.157 1.00 96.31 201 GLU A N 1
ATOM 1601 C CA . GLU A 1 201 ? 0.563 -6.054 37.736 1.00 96.31 201 GLU A CA 1
ATOM 1602 C C . GLU A 1 201 ? 0.314 -6.795 36.422 1.00 96.31 201 GLU A C 1
ATOM 1604 O O . GLU A 1 201 ? 1.096 -6.621 35.489 1.00 96.31 201 GLU A O 1
ATOM 1609 N N . TYR A 1 202 ? -0.802 -7.523 36.304 1.00 96.56 202 TYR A N 1
ATOM 1610 C CA . TYR A 1 202 ? -1.166 -8.198 35.055 1.00 96.56 202 TYR A CA 1
ATOM 1611 C C . TYR A 1 202 ? -1.382 -7.220 33.902 1.00 96.56 202 TYR A C 1
ATOM 1613 O O . TYR A 1 202 ? -0.927 -7.471 32.788 1.00 96.56 202 TYR A O 1
ATOM 1621 N N . LYS A 1 203 ? -2.031 -6.078 34.155 1.00 97.25 203 LYS A N 1
ATOM 1622 C CA . LYS A 1 203 ? -2.185 -5.023 33.147 1.00 97.25 203 LYS A CA 1
ATOM 1623 C C . LYS A 1 203 ? -0.822 -4.550 32.638 1.00 97.25 203 LYS A C 1
ATOM 1625 O O . LYS A 1 203 ? -0.606 -4.496 31.429 1.00 97.25 203 LYS A O 1
ATOM 1630 N N . ARG A 1 204 ? 0.104 -4.252 33.553 1.00 97.56 204 ARG A N 1
ATOM 1631 C CA . ARG A 1 204 ? 1.461 -3.809 33.214 1.00 97.56 204 ARG A CA 1
ATOM 1632 C C . ARG A 1 204 ? 2.236 -4.889 32.460 1.00 97.56 204 ARG A C 1
ATOM 1634 O O . ARG A 1 204 ? 2.964 -4.561 31.531 1.00 97.56 204 ARG A O 1
ATOM 1641 N N . GLU A 1 205 ? 2.089 -6.154 32.837 1.00 97.75 205 GLU A N 1
ATOM 1642 C CA . GLU A 1 205 ? 2.759 -7.280 32.178 1.00 97.75 205 GLU A CA 1
ATOM 1643 C C . GLU A 1 205 ? 2.264 -7.465 30.735 1.00 97.75 205 GLU A C 1
ATOM 1645 O O . GLU A 1 205 ? 3.075 -7.580 29.817 1.00 97.75 205 GLU A O 1
ATOM 1650 N N . ILE A 1 206 ? 0.949 -7.368 30.506 1.00 96.56 206 ILE A N 1
ATOM 1651 C CA . ILE A 1 206 ? 0.353 -7.397 29.160 1.00 96.56 206 ILE A CA 1
ATOM 1652 C C . ILE A 1 206 ? 0.835 -6.207 28.321 1.00 96.56 206 ILE A C 1
ATOM 1654 O O . ILE A 1 206 ? 1.208 -6.378 27.159 1.00 96.56 206 ILE A O 1
ATOM 1658 N N . GLU A 1 207 ? 0.860 -5.001 28.895 1.00 97.69 207 GLU A N 1
ATOM 1659 C CA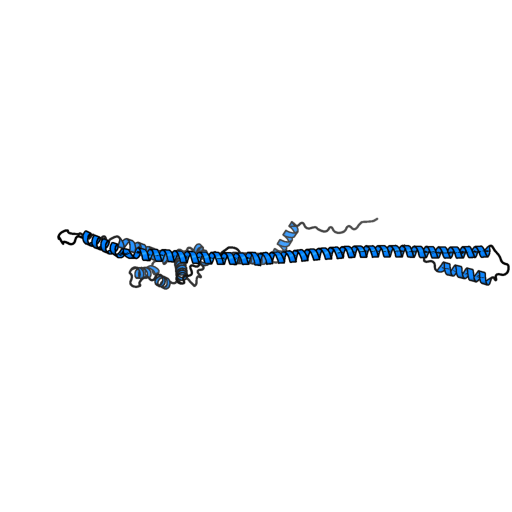 . GLU A 1 207 ? 1.361 -3.801 28.214 1.00 97.69 207 GLU A CA 1
ATOM 1660 C C . GLU A 1 207 ? 2.845 -3.942 27.838 1.00 97.69 207 GLU A C 1
ATOM 1662 O O . GLU A 1 207 ? 3.231 -3.643 26.705 1.00 97.69 207 GLU A O 1
ATOM 1667 N N . GLN A 1 208 ? 3.673 -4.460 28.751 1.00 98.00 208 GLN A N 1
ATOM 1668 C CA . GLN A 1 208 ? 5.091 -4.720 28.502 1.00 98.00 208 GLN A CA 1
ATOM 1669 C C . GLN A 1 208 ? 5.298 -5.779 27.419 1.00 98.00 208 GLN A C 1
ATOM 1671 O O . GLN A 1 208 ? 6.139 -5.590 26.537 1.00 98.00 208 GLN A O 1
ATOM 1676 N N . GLN A 1 209 ? 4.520 -6.864 27.440 1.00 97.56 209 GLN A N 1
ATOM 1677 C CA . GLN A 1 209 ? 4.586 -7.905 26.420 1.00 97.56 209 GLN A CA 1
ATOM 1678 C C . GLN A 1 209 ? 4.206 -7.351 25.042 1.00 97.56 209 GLN A C 1
ATOM 1680 O O . GLN A 1 209 ? 4.943 -7.543 24.074 1.00 97.56 209 GLN A O 1
ATOM 1685 N N . LEU A 1 210 ? 3.110 -6.593 24.955 1.00 97.25 210 LEU A N 1
ATOM 1686 C CA . LEU A 1 210 ? 2.676 -5.966 23.708 1.00 97.25 210 LEU A CA 1
ATOM 1687 C C . LEU A 1 210 ? 3.740 -5.003 23.162 1.00 97.25 210 LEU A C 1
ATOM 1689 O O . LEU A 1 210 ? 4.037 -5.001 21.964 1.00 97.25 210 LEU A O 1
ATOM 1693 N N . GLN A 1 211 ? 4.346 -4.201 24.039 1.00 97.94 211 GLN A N 1
ATOM 1694 C CA . GLN A 1 211 ? 5.406 -3.278 23.655 1.00 97.94 211 GLN A CA 1
ATOM 1695 C C . GLN A 1 211 ? 6.658 -4.024 23.173 1.00 97.94 211 GLN A C 1
ATOM 1697 O O . GLN A 1 211 ? 7.255 -3.629 22.168 1.00 97.94 211 GLN A O 1
ATOM 1702 N N . ALA A 1 212 ? 7.039 -5.120 23.834 1.00 97.69 212 ALA A N 1
ATOM 1703 C CA . ALA A 1 212 ? 8.161 -5.958 23.426 1.00 97.69 212 ALA A CA 1
ATOM 1704 C C . ALA A 1 212 ? 7.918 -6.606 22.053 1.00 97.69 212 ALA A C 1
ATOM 1706 O O . ALA A 1 212 ? 8.780 -6.520 21.173 1.00 97.69 212 ALA A O 1
ATOM 1707 N N . GLU A 1 213 ? 6.730 -7.171 21.827 1.00 97.25 213 GLU A N 1
ATOM 1708 C CA . GLU A 1 213 ? 6.337 -7.748 20.538 1.00 97.25 213 GLU A CA 1
ATOM 1709 C C . GLU A 1 213 ? 6.345 -6.701 19.418 1.00 97.25 213 GLU A C 1
ATOM 1711 O O . GLU A 1 213 ? 6.843 -6.957 18.317 1.00 97.25 213 GLU A O 1
ATOM 1716 N N . MET A 1 214 ? 5.834 -5.497 19.687 1.00 97.62 214 MET A N 1
ATOM 1717 C CA . MET A 1 214 ? 5.839 -4.402 18.720 1.00 97.62 214 MET A CA 1
ATOM 1718 C C . MET A 1 214 ? 7.267 -3.957 18.385 1.00 97.62 214 MET A C 1
ATOM 1720 O O . MET A 1 214 ? 7.606 -3.824 17.207 1.00 97.62 214 MET A O 1
ATOM 1724 N N . CYS A 1 215 ? 8.127 -3.786 19.391 1.00 97.12 215 CYS A N 1
ATOM 1725 C CA . CYS A 1 215 ? 9.540 -3.463 19.197 1.00 97.12 215 CYS A CA 1
ATOM 1726 C C . CYS A 1 215 ? 10.263 -4.537 18.373 1.00 97.12 215 CYS A C 1
ATOM 1728 O O . CYS A 1 215 ? 11.024 -4.207 17.461 1.00 97.12 215 CYS A O 1
ATOM 1730 N N . GLN A 1 216 ? 9.994 -5.818 18.638 1.00 96.94 216 GLN A N 1
ATOM 1731 C CA . GLN A 1 216 ? 10.567 -6.932 17.887 1.00 96.94 216 GLN A CA 1
ATOM 1732 C C . GLN A 1 216 ? 10.098 -6.935 16.425 1.00 96.94 216 GLN A C 1
ATOM 1734 O O . GLN A 1 216 ? 10.928 -7.033 15.517 1.00 96.94 216 GLN A O 1
ATOM 1739 N N . LYS A 1 217 ? 8.791 -6.770 16.176 1.00 96.00 217 LYS A N 1
ATOM 1740 C CA . LYS A 1 217 ? 8.225 -6.684 14.817 1.00 96.00 217 LYS A CA 1
ATOM 1741 C C . LYS A 1 217 ? 8.782 -5.486 14.051 1.00 96.00 217 LYS A C 1
ATOM 1743 O O . LYS A 1 217 ? 9.158 -5.628 12.888 1.00 96.00 217 LYS A O 1
ATOM 1748 N N . LEU A 1 218 ? 8.892 -4.328 14.702 1.00 96.62 218 LEU A N 1
ATOM 1749 C CA . LEU A 1 218 ? 9.466 -3.122 14.106 1.00 96.62 218 LEU A CA 1
ATOM 1750 C C . LEU A 1 218 ? 10.941 -3.329 13.749 1.00 96.62 218 LEU A C 1
ATOM 1752 O O . LEU A 1 218 ? 11.367 -2.933 12.665 1.00 96.62 218 LEU A O 1
ATOM 1756 N N . LYS A 1 219 ? 11.715 -3.964 14.635 1.00 96.25 219 LYS A N 1
ATOM 1757 C CA . LYS A 1 219 ? 13.123 -4.283 14.388 1.00 96.25 219 LYS A CA 1
ATOM 1758 C C . LYS A 1 219 ? 13.273 -5.232 13.201 1.00 96.25 219 LYS A C 1
ATOM 1760 O O . LYS A 1 219 ? 14.004 -4.916 12.272 1.00 96.25 219 LYS A O 1
ATOM 1765 N N . TYR A 1 220 ? 12.505 -6.322 13.166 1.00 95.62 220 TYR A N 1
ATOM 1766 C CA . TYR A 1 220 ? 12.491 -7.242 12.026 1.00 95.62 220 TYR A CA 1
ATOM 1767 C C . TYR A 1 220 ? 12.118 -6.538 10.715 1.00 95.62 220 TYR A C 1
ATOM 1769 O O . TYR A 1 220 ? 12.763 -6.763 9.690 1.00 95.62 220 TYR A O 1
ATOM 1777 N N . PHE A 1 221 ? 11.098 -5.672 10.736 1.00 95.25 221 PHE A N 1
ATOM 1778 C CA . PHE A 1 221 ? 10.691 -4.902 9.564 1.00 95.25 221 PHE A CA 1
ATOM 1779 C C . PHE A 1 221 ? 11.809 -3.971 9.096 1.00 95.25 221 PHE A C 1
ATOM 1781 O O . PHE A 1 221 ? 12.155 -3.994 7.915 1.00 95.25 221 PHE A O 1
ATOM 1788 N N . LYS A 1 222 ? 12.403 -3.193 10.010 1.00 95.00 222 LYS A N 1
ATOM 1789 C CA . LYS A 1 222 ? 13.531 -2.309 9.700 1.00 95.00 222 LYS A CA 1
ATOM 1790 C C . LYS A 1 222 ? 14.688 -3.108 9.115 1.00 95.00 222 LYS A C 1
ATOM 1792 O O . LYS A 1 222 ? 15.099 -2.818 8.001 1.00 95.00 222 LYS A O 1
ATOM 1797 N N . ASP A 1 223 ? 15.152 -4.146 9.793 1.00 94.56 223 ASP A N 1
ATOM 1798 C CA . ASP A 1 223 ? 16.341 -4.880 9.365 1.00 94.56 223 ASP A CA 1
ATOM 1799 C C . ASP A 1 223 ? 16.086 -5.625 8.048 1.00 94.56 223 ASP A C 1
ATOM 1801 O O . ASP A 1 223 ? 16.865 -5.510 7.107 1.00 94.56 223 ASP A O 1
ATOM 1805 N N . THR A 1 224 ? 14.950 -6.313 7.914 1.00 95.00 224 THR A N 1
ATOM 1806 C CA . THR A 1 224 ? 14.677 -7.171 6.751 1.00 95.00 224 THR A CA 1
ATOM 1807 C C . THR A 1 224 ? 14.183 -6.384 5.544 1.00 95.00 224 THR A C 1
ATOM 1809 O O . THR A 1 224 ? 14.676 -6.575 4.431 1.00 95.00 224 THR A O 1
ATOM 1812 N N . LYS A 1 225 ? 13.185 -5.505 5.716 1.00 89.94 225 LYS A N 1
ATOM 1813 C CA . LYS A 1 225 ? 12.584 -4.788 4.581 1.00 89.94 225 LYS A CA 1
ATOM 1814 C C . LYS A 1 225 ? 13.508 -3.690 4.080 1.00 89.94 225 LYS A C 1
ATOM 1816 O O . LYS A 1 225 ? 13.656 -3.573 2.867 1.00 89.94 225 LYS A O 1
ATOM 1821 N N . ILE A 1 226 ? 14.179 -2.951 4.969 1.00 94.56 226 ILE A N 1
ATOM 1822 C CA . ILE A 1 226 ? 15.144 -1.931 4.534 1.00 94.56 226 ILE A CA 1
ATOM 1823 C C . ILE A 1 226 ? 16.348 -2.602 3.875 1.00 94.56 226 ILE A C 1
ATOM 1825 O O . ILE A 1 226 ? 16.766 -2.134 2.820 1.00 94.56 226 ILE A O 1
ATOM 1829 N N . ALA A 1 227 ? 16.882 -3.706 4.417 1.00 95.81 227 ALA A N 1
ATOM 1830 C CA . ALA A 1 227 ? 17.969 -4.422 3.745 1.00 95.81 227 ALA A CA 1
ATOM 1831 C C . ALA A 1 227 ? 17.541 -4.947 2.368 1.00 95.81 227 ALA A C 1
ATOM 1833 O O . ALA A 1 227 ? 18.286 -4.785 1.405 1.00 95.81 227 ALA A O 1
ATOM 1834 N N . LYS A 1 228 ? 16.328 -5.504 2.243 1.00 96.25 228 LYS A N 1
ATOM 1835 C CA . LYS A 1 228 ? 15.806 -5.978 0.953 1.00 96.25 228 LYS A CA 1
ATOM 1836 C C . LYS A 1 228 ? 15.689 -4.846 -0.069 1.00 96.25 228 LYS A C 1
ATOM 1838 O O . LYS A 1 228 ? 16.159 -5.009 -1.189 1.00 96.25 228 LYS A O 1
ATOM 1843 N N . VAL A 1 229 ? 15.109 -3.706 0.315 1.00 96.12 229 VAL A N 1
ATOM 1844 C CA . VAL A 1 229 ? 14.996 -2.531 -0.568 1.00 96.12 229 VAL A CA 1
ATOM 1845 C C . VAL A 1 229 ? 16.382 -2.009 -0.946 1.00 96.12 229 VAL A C 1
ATOM 1847 O O . VAL A 1 229 ? 16.653 -1.811 -2.122 1.00 96.12 229 VAL A O 1
ATOM 1850 N N . LYS A 1 230 ? 17.299 -1.868 0.019 1.00 96.19 230 LYS A N 1
ATOM 1851 C CA . LYS A 1 230 ? 18.675 -1.421 -0.252 1.00 96.19 230 LYS A CA 1
ATOM 1852 C C . LYS A 1 230 ? 19.418 -2.349 -1.214 1.00 96.19 230 LYS A C 1
ATOM 1854 O O . LYS A 1 230 ? 20.130 -1.858 -2.085 1.00 96.19 230 LYS A O 1
ATOM 1859 N N . MET A 1 231 ? 19.278 -3.667 -1.063 1.00 96.62 231 MET A N 1
ATOM 1860 C CA . MET A 1 231 ? 19.908 -4.626 -1.977 1.00 96.62 231 MET A CA 1
ATOM 1861 C C . MET A 1 231 ? 19.305 -4.562 -3.379 1.00 96.62 231 MET A C 1
ATOM 1863 O O . MET A 1 231 ? 20.050 -4.611 -4.352 1.00 96.62 231 MET A O 1
ATOM 1867 N N . GLU A 1 232 ? 17.986 -4.422 -3.489 1.00 97.25 232 GLU A N 1
ATOM 1868 C CA . GLU A 1 232 ? 17.305 -4.336 -4.780 1.00 97.25 232 GLU A CA 1
ATOM 1869 C C . GLU A 1 232 ? 17.664 -3.051 -5.541 1.00 97.25 232 GLU A C 1
ATOM 1871 O O . GLU A 1 232 ? 17.996 -3.113 -6.724 1.00 97.25 232 GLU A O 1
ATOM 1876 N N . GLU A 1 233 ? 17.703 -1.907 -4.852 1.00 97.44 233 GLU A N 1
ATOM 1877 C CA . GLU A 1 233 ? 18.156 -0.635 -5.430 1.00 97.44 233 GLU A CA 1
ATOM 1878 C C . GLU A 1 233 ? 19.624 -0.705 -5.867 1.00 97.44 233 GLU A C 1
ATOM 1880 O O . GLU A 1 233 ? 19.963 -0.303 -6.980 1.00 97.44 233 GLU A O 1
ATOM 1885 N N . LYS A 1 234 ? 20.502 -1.292 -5.039 1.00 97.94 234 LYS A N 1
ATOM 1886 C CA . LYS A 1 234 ? 21.911 -1.500 -5.403 1.00 97.94 234 LYS A CA 1
ATOM 1887 C C . LYS A 1 234 ? 22.043 -2.377 -6.653 1.00 97.94 234 LYS A C 1
ATOM 1889 O O . LYS A 1 234 ? 22.769 -2.016 -7.573 1.00 97.94 234 LYS A O 1
ATOM 1894 N N . ARG A 1 235 ? 21.308 -3.492 -6.712 1.00 98.00 235 ARG A N 1
ATOM 1895 C CA . ARG A 1 235 ? 21.292 -4.412 -7.860 1.00 98.00 235 ARG A CA 1
ATOM 1896 C C . ARG A 1 235 ? 20.804 -3.716 -9.132 1.00 98.00 235 ARG A C 1
ATOM 1898 O O . ARG A 1 235 ? 21.333 -3.968 -10.214 1.00 98.00 235 ARG A O 1
ATOM 1905 N N . LYS A 1 236 ? 19.792 -2.853 -9.017 1.00 98.25 236 LYS A N 1
ATOM 1906 C CA . LYS A 1 236 ? 19.270 -2.069 -10.140 1.00 98.25 236 LYS A CA 1
ATOM 1907 C C . LYS A 1 236 ? 20.304 -1.059 -10.643 1.00 98.25 236 LYS A C 1
ATOM 1909 O O . LYS A 1 236 ? 20.583 -1.048 -11.837 1.00 98.25 236 LYS A O 1
ATOM 1914 N N . ALA A 1 237 ? 20.930 -0.301 -9.743 1.00 97.69 237 ALA A N 1
ATOM 1915 C CA . ALA A 1 237 ? 21.973 0.659 -10.098 1.00 97.69 237 ALA A CA 1
ATOM 1916 C C . ALA A 1 237 ? 23.196 -0.017 -10.747 1.00 97.69 237 ALA A C 1
ATOM 1918 O O . ALA A 1 237 ? 23.718 0.474 -11.744 1.00 97.69 237 ALA A O 1
ATOM 1919 N N . GLU A 1 238 ? 23.636 -1.168 -10.228 1.00 98.00 238 GLU A N 1
ATOM 1920 C CA . GLU A 1 238 ? 24.727 -1.951 -10.824 1.00 98.00 238 GLU A CA 1
ATOM 1921 C C . GLU A 1 238 ? 24.379 -2.444 -12.232 1.00 98.00 238 GLU A C 1
ATOM 1923 O O . GLU A 1 238 ? 25.225 -2.393 -13.127 1.00 98.00 238 GLU A O 1
ATOM 1928 N N . LYS A 1 239 ? 23.131 -2.880 -12.446 1.00 98.31 239 LYS A N 1
ATOM 1929 C CA . LYS A 1 239 ? 22.644 -3.301 -13.761 1.00 98.31 239 LYS A CA 1
ATOM 1930 C C . LYS A 1 239 ? 22.640 -2.141 -14.759 1.00 98.31 239 LYS A C 1
ATOM 1932 O O . LYS A 1 239 ? 23.191 -2.294 -15.843 1.00 98.31 239 LYS A O 1
ATOM 1937 N N . GLU A 1 240 ? 22.071 -0.995 -14.390 1.00 98.12 240 GLU A N 1
ATOM 1938 C CA . GLU A 1 240 ? 22.044 0.196 -15.251 1.00 98.12 240 GLU A CA 1
ATOM 1939 C C . GLU A 1 240 ? 23.469 0.652 -15.597 1.00 98.12 240 GLU A C 1
ATOM 1941 O O . GLU A 1 240 ? 23.784 0.923 -16.753 1.00 98.12 240 GLU A O 1
ATOM 1946 N N . LEU A 1 241 ? 24.377 0.650 -14.619 1.00 98.38 241 LEU A N 1
ATOM 1947 C CA . LEU A 1 241 ? 25.774 1.023 -14.831 1.00 98.38 241 LEU A CA 1
ATOM 1948 C C . LEU A 1 241 ? 26.493 0.052 -15.782 1.00 98.38 241 LEU A C 1
ATOM 1950 O O . LEU A 1 241 ? 27.274 0.487 -16.631 1.00 98.38 241 LEU A O 1
ATOM 1954 N N . ALA A 1 242 ? 26.227 -1.252 -15.674 1.00 98.38 242 ALA A N 1
ATOM 1955 C CA . ALA A 1 242 ? 26.753 -2.248 -16.604 1.00 98.38 242 ALA A CA 1
ATOM 1956 C C . ALA A 1 242 ? 26.200 -2.057 -18.027 1.00 98.38 242 ALA A C 1
ATOM 1958 O O . ALA A 1 242 ? 26.961 -2.128 -18.990 1.00 98.38 242 ALA A O 1
ATOM 1959 N N . GLU A 1 243 ? 24.907 -1.758 -18.169 1.00 98.25 243 GLU A N 1
ATOM 1960 C CA . GLU A 1 243 ? 24.282 -1.459 -19.462 1.00 98.25 243 GLU A CA 1
ATOM 1961 C C . GLU A 1 243 ? 24.910 -0.220 -20.117 1.00 98.25 243 GLU A C 1
ATOM 1963 O O . GLU A 1 243 ? 25.332 -0.296 -21.273 1.00 98.25 243 GLU A O 1
ATOM 1968 N N . PHE A 1 244 ? 25.088 0.871 -19.362 1.00 98.06 244 PHE A N 1
ATOM 1969 C CA . PHE A 1 244 ? 25.769 2.077 -19.845 1.00 98.06 244 PHE A CA 1
ATOM 1970 C C . PHE A 1 244 ? 27.215 1.806 -20.276 1.00 98.06 244 PHE A C 1
ATOM 1972 O O . PHE A 1 244 ? 27.653 2.300 -21.315 1.00 98.06 244 PHE A O 1
ATOM 1979 N N . ARG A 1 245 ? 27.972 1.008 -19.509 1.00 98.19 245 ARG A N 1
ATOM 1980 C CA . ARG A 1 245 ? 29.346 0.626 -19.880 1.00 98.19 245 ARG A CA 1
ATOM 1981 C C . ARG A 1 245 ? 29.383 -0.169 -21.181 1.00 98.19 245 ARG A C 1
ATOM 1983 O O . ARG A 1 245 ? 30.181 0.158 -22.053 1.00 98.19 245 ARG A O 1
ATOM 1990 N N . ASN A 1 246 ? 28.499 -1.151 -21.332 1.00 98.25 246 ASN A N 1
ATOM 1991 C CA . ASN A 1 246 ? 28.424 -1.979 -22.535 1.00 98.25 246 ASN A CA 1
ATOM 1992 C C . ASN A 1 246 ? 27.999 -1.170 -23.768 1.00 98.25 246 ASN A C 1
ATOM 1994 O O . ASN A 1 246 ? 28.422 -1.452 -24.887 1.00 98.25 246 ASN A O 1
ATOM 1998 N N . GLU A 1 247 ? 27.122 -0.181 -23.603 1.00 98.31 247 GLU A N 1
ATOM 1999 C CA . GLU A 1 247 ? 26.752 0.726 -24.689 1.00 98.31 247 GLU A CA 1
ATOM 2000 C C . GLU A 1 247 ? 27.916 1.634 -25.093 1.00 98.31 247 GLU A C 1
ATOM 2002 O O . GLU A 1 247 ? 28.210 1.750 -26.284 1.00 98.31 247 GLU A O 1
ATOM 2007 N N . LEU A 1 248 ? 28.631 2.199 -24.116 1.00 98.06 248 LEU A N 1
ATOM 2008 C CA . LEU A 1 248 ? 29.824 3.001 -24.373 1.00 98.06 248 LEU A CA 1
ATOM 2009 C C . LEU A 1 248 ? 30.916 2.183 -25.075 1.00 98.06 248 LEU A C 1
ATOM 2011 O O . LEU A 1 248 ? 31.505 2.656 -26.044 1.00 98.06 248 LEU A O 1
ATOM 2015 N N . GLU A 1 249 ? 31.172 0.957 -24.620 1.00 98.44 249 GLU A N 1
ATOM 2016 C CA . GLU A 1 249 ? 32.157 0.057 -25.224 1.00 98.44 249 GLU A CA 1
ATOM 2017 C C . GLU A 1 249 ? 31.799 -0.268 -26.677 1.00 98.44 249 GLU A C 1
ATOM 2019 O O . GLU A 1 249 ? 32.633 -0.088 -27.564 1.00 98.44 249 GLU A O 1
ATOM 2024 N N . ARG A 1 250 ? 30.537 -0.629 -26.951 1.00 98.44 250 ARG A N 1
ATOM 2025 C CA . ARG A 1 250 ? 30.054 -0.866 -28.321 1.00 98.44 250 ARG A CA 1
ATOM 2026 C C . ARG A 1 250 ? 30.192 0.370 -29.207 1.00 98.44 250 ARG A C 1
ATOM 2028 O O . ARG A 1 250 ? 30.604 0.248 -30.357 1.00 98.44 250 ARG A O 1
ATOM 2035 N N . ALA A 1 251 ? 29.875 1.557 -28.692 1.00 98.38 251 ALA A N 1
ATOM 2036 C CA . ALA A 1 251 ? 30.016 2.803 -29.444 1.00 98.38 251 ALA A CA 1
ATOM 2037 C C . ALA A 1 251 ? 31.490 3.119 -29.758 1.00 98.38 251 ALA A C 1
ATOM 2039 O O . ALA A 1 251 ? 31.822 3.506 -30.882 1.00 98.38 251 ALA A O 1
ATOM 2040 N N . CYS A 1 252 ? 32.383 2.921 -28.786 1.00 97.88 252 CYS A N 1
ATOM 2041 C CA . CYS A 1 252 ? 33.824 3.071 -28.971 1.00 97.88 252 CYS A CA 1
ATOM 2042 C C . CYS A 1 252 ? 34.369 2.073 -29.998 1.00 97.88 252 CYS A C 1
ATOM 2044 O O . CYS A 1 252 ? 35.123 2.476 -30.884 1.00 97.88 252 CYS A O 1
ATOM 2046 N N . GLN A 1 253 ? 33.953 0.808 -29.917 1.00 98.38 253 GLN A N 1
ATOM 2047 C CA . GLN A 1 253 ? 34.350 -0.238 -30.853 1.00 98.38 253 GLN A CA 1
ATOM 2048 C C . GLN A 1 253 ? 33.858 0.057 -32.276 1.00 98.38 253 GLN A C 1
ATOM 2050 O O . GLN A 1 253 ? 34.641 0.030 -33.218 1.00 98.38 253 GLN A O 1
ATOM 2055 N N . ALA A 1 254 ? 32.593 0.443 -32.447 1.00 98.44 254 ALA A N 1
ATOM 2056 C CA . ALA A 1 254 ? 32.070 0.815 -33.761 1.00 98.44 254 ALA A CA 1
ATOM 2057 C C . ALA A 1 254 ? 32.842 2.001 -34.369 1.00 98.44 254 ALA A C 1
ATOM 2059 O O . ALA A 1 254 ? 33.123 2.032 -35.569 1.00 98.44 254 ALA A O 1
ATOM 2060 N N . LYS A 1 255 ? 33.227 2.982 -33.540 1.00 98.31 255 LYS A N 1
ATOM 2061 C CA . LYS A 1 255 ? 34.028 4.128 -33.985 1.00 98.31 255 LYS A CA 1
ATOM 2062 C C . LYS A 1 255 ? 35.451 3.721 -34.372 1.00 98.31 255 LYS A C 1
ATOM 2064 O O . LYS A 1 255 ? 35.955 4.228 -35.373 1.00 98.31 255 LYS A O 1
ATOM 2069 N N . SER A 1 256 ? 36.103 2.840 -33.610 1.00 98.06 256 SER A N 1
ATOM 2070 C CA . SER A 1 256 ? 37.448 2.364 -33.946 1.00 98.06 256 SER A CA 1
ATOM 2071 C C . SER A 1 256 ? 37.437 1.525 -35.224 1.00 98.06 256 SER A C 1
ATOM 2073 O O . SER A 1 256 ? 38.253 1.772 -36.106 1.00 98.06 256 SER A O 1
ATOM 2075 N N . GLU A 1 257 ? 36.466 0.628 -35.393 1.00 98.38 257 GLU A N 1
ATOM 2076 C CA . GLU A 1 257 ? 36.290 -0.170 -36.613 1.00 98.38 257 GLU A CA 1
ATOM 2077 C C . GLU A 1 257 ? 36.036 0.713 -37.844 1.00 98.38 257 GLU A C 1
ATOM 2079 O O . GLU A 1 257 ? 36.641 0.503 -38.897 1.00 98.38 257 GLU A O 1
ATOM 2084 N N . ALA A 1 258 ? 35.210 1.757 -37.712 1.00 98.38 258 ALA A N 1
ATOM 2085 C CA . ALA A 1 258 ? 34.981 2.722 -38.786 1.00 98.38 258 ALA A CA 1
ATOM 2086 C C . ALA A 1 258 ? 36.260 3.491 -39.168 1.00 98.38 258 ALA A C 1
ATOM 2088 O O . ALA A 1 258 ? 36.510 3.727 -40.353 1.00 98.38 258 ALA A O 1
ATOM 2089 N N . LEU A 1 259 ? 37.085 3.867 -38.182 1.00 98.31 259 LEU A N 1
ATOM 2090 C CA . LEU A 1 259 ? 38.374 4.518 -38.428 1.00 98.31 259 LEU A CA 1
ATOM 2091 C C . LEU A 1 259 ? 39.373 3.571 -39.097 1.00 98.31 259 LEU A C 1
ATOM 2093 O O . LEU A 1 259 ? 39.973 3.964 -40.093 1.00 98.31 259 LEU A O 1
ATOM 2097 N N . ILE A 1 260 ? 39.486 2.327 -38.623 1.00 98.31 260 ILE A N 1
ATOM 2098 C CA . ILE A 1 260 ? 40.350 1.296 -39.220 1.00 98.31 260 ILE A CA 1
ATOM 2099 C C . ILE A 1 260 ? 39.933 1.026 -40.669 1.00 98.31 260 ILE A C 1
ATOM 2101 O O . ILE A 1 260 ? 40.775 0.980 -41.562 1.00 98.31 260 ILE A O 1
ATOM 2105 N N . SER A 1 261 ? 38.631 0.900 -40.936 1.00 98.25 261 SER A N 1
ATOM 2106 C CA . SER A 1 261 ? 38.108 0.718 -42.295 1.00 98.25 261 SER A CA 1
ATOM 2107 C C . SER A 1 261 ? 38.453 1.906 -43.200 1.00 98.25 261 SER A C 1
ATOM 2109 O O . SER A 1 261 ? 38.923 1.730 -44.326 1.00 98.25 261 SER A O 1
ATOM 2111 N N . ARG A 1 262 ? 38.299 3.136 -42.693 1.00 98.12 262 ARG A N 1
ATOM 2112 C CA . ARG A 1 262 ? 38.673 4.354 -43.423 1.00 98.12 262 ARG A CA 1
ATOM 2113 C C . ARG A 1 262 ? 40.172 4.421 -43.713 1.00 98.12 262 ARG A C 1
ATOM 2115 O O . ARG A 1 262 ? 40.543 4.796 -44.825 1.00 98.12 262 ARG A O 1
ATOM 2122 N N . GLU A 1 263 ? 41.010 4.093 -42.735 1.00 97.75 263 GLU A N 1
ATOM 2123 C CA . GLU A 1 263 ? 42.466 4.050 -42.883 1.00 97.75 263 GLU A CA 1
ATOM 2124 C C . GLU A 1 263 ? 42.871 3.004 -43.923 1.00 97.75 263 GLU A C 1
ATOM 2126 O O . GLU A 1 263 ? 43.597 3.328 -44.860 1.00 97.75 263 GLU A O 1
ATOM 2131 N N . LYS A 1 264 ? 42.306 1.795 -43.842 1.00 98.31 264 LYS A N 1
ATOM 2132 C CA . LYS A 1 264 ? 42.533 0.725 -44.817 1.00 98.31 264 LYS A CA 1
ATOM 2133 C C . LYS A 1 264 ? 42.173 1.163 -46.238 1.00 98.31 264 LYS A C 1
ATOM 2135 O O . LYS A 1 264 ? 42.995 1.031 -47.139 1.00 98.31 264 LYS A O 1
ATOM 2140 N N . MET A 1 265 ? 40.996 1.762 -46.438 1.00 97.81 265 MET A N 1
ATOM 2141 C CA . MET A 1 265 ? 40.597 2.289 -47.750 1.00 97.81 265 MET A CA 1
ATOM 2142 C C . MET A 1 265 ? 41.540 3.392 -48.255 1.00 97.81 265 MET A C 1
ATOM 2144 O O . MET A 1 265 ? 41.776 3.506 -49.457 1.00 97.81 265 MET A O 1
ATOM 2148 N N . ALA A 1 266 ? 42.069 4.238 -47.366 1.00 98.00 266 ALA A N 1
ATOM 2149 C CA . ALA A 1 266 ? 43.031 5.268 -47.747 1.00 98.00 266 ALA A CA 1
ATOM 2150 C C . ALA A 1 266 ? 44.383 4.663 -48.154 1.00 98.00 266 ALA A C 1
ATOM 2152 O O . ALA A 1 266 ? 44.922 5.056 -49.189 1.00 98.00 266 ALA A O 1
ATOM 2153 N N . LEU A 1 267 ? 44.886 3.686 -47.394 1.00 97.88 267 LEU A N 1
ATOM 2154 C CA . LEU A 1 267 ? 46.119 2.962 -47.704 1.00 97.88 267 LEU A CA 1
ATOM 2155 C C . LEU A 1 267 ? 46.009 2.199 -49.025 1.00 97.88 267 LEU A C 1
ATOM 2157 O O . LEU A 1 267 ? 46.903 2.312 -49.856 1.00 97.88 267 LEU A O 1
ATOM 2161 N N . GLU A 1 268 ? 44.892 1.515 -49.280 1.00 97.62 268 GLU A N 1
ATOM 2162 C CA . GLU A 1 268 ? 44.650 0.828 -50.556 1.00 97.62 268 GLU A CA 1
ATOM 2163 C C . GLU A 1 268 ? 44.663 1.798 -51.748 1.00 97.62 268 GLU A C 1
ATOM 2165 O O . GLU A 1 268 ? 45.199 1.475 -52.809 1.00 97.62 268 GLU A O 1
ATOM 2170 N N . ARG A 1 269 ? 44.111 3.011 -51.592 1.00 97.38 269 ARG A N 1
ATOM 2171 C CA . ARG A 1 269 ? 44.183 4.046 -52.640 1.00 97.38 269 ARG A CA 1
ATOM 2172 C C . ARG A 1 269 ? 45.612 4.522 -52.883 1.00 97.38 269 ARG A C 1
ATOM 2174 O O . ARG A 1 269 ? 46.002 4.660 -54.040 1.00 97.38 269 ARG A O 1
ATOM 2181 N N . ILE A 1 270 ? 46.375 4.769 -51.818 1.00 97.12 270 ILE A N 1
ATOM 2182 C CA . ILE A 1 270 ? 47.778 5.196 -51.916 1.00 97.12 270 ILE A CA 1
ATOM 2183 C C . ILE A 1 270 ? 48.614 4.098 -52.578 1.00 97.12 270 ILE A C 1
ATOM 2185 O O . ILE A 1 270 ? 49.361 4.389 -53.507 1.00 97.12 270 ILE A O 1
ATOM 2189 N N . GLN A 1 271 ? 48.435 2.841 -52.170 1.00 96.69 271 GLN A N 1
ATOM 2190 C CA . GLN A 1 271 ? 49.131 1.698 -52.751 1.00 96.69 271 GLN A CA 1
ATOM 2191 C C . GLN A 1 271 ? 48.842 1.565 -54.251 1.00 96.69 271 GLN A C 1
ATOM 2193 O O . GLN A 1 271 ? 49.777 1.487 -55.042 1.00 9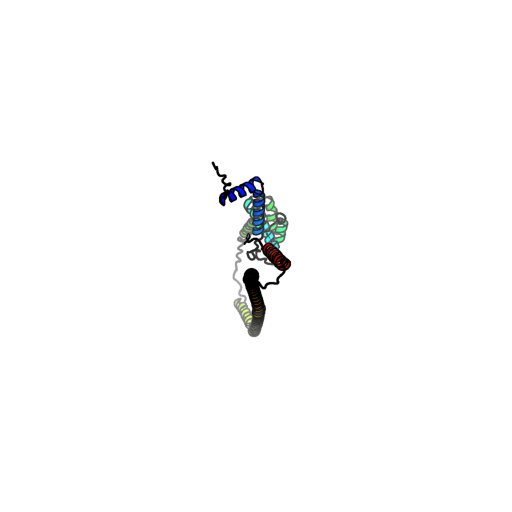6.69 271 GLN A O 1
ATOM 2198 N N . LYS A 1 272 ? 47.568 1.623 -54.668 1.00 96.62 272 LYS A N 1
ATOM 2199 C CA . LYS A 1 272 ? 47.200 1.588 -56.096 1.00 96.62 272 LYS A CA 1
ATOM 2200 C C . LYS A 1 272 ? 47.847 2.721 -56.892 1.00 96.62 272 LYS A C 1
ATOM 2202 O O . LYS A 1 272 ? 48.268 2.513 -58.028 1.00 96.62 272 LYS A O 1
ATOM 2207 N N . HIS A 1 273 ? 47.916 3.919 -56.311 1.00 95.38 273 HIS A N 1
ATOM 2208 C CA . HIS A 1 273 ? 48.576 5.050 -56.953 1.00 95.38 273 HIS A CA 1
ATOM 2209 C C . HIS A 1 273 ? 50.088 4.826 -57.080 1.00 95.38 273 HIS A C 1
ATOM 2211 O O . HIS A 1 273 ? 50.637 5.050 -58.157 1.00 95.38 273 HIS A O 1
ATOM 2217 N N . GLN A 1 274 ? 50.744 4.322 -56.030 1.00 95.12 274 GLN A N 1
ATOM 2218 C CA . GLN A 1 274 ? 52.170 4.000 -56.052 1.00 95.12 274 GLN A CA 1
ATOM 2219 C C . GLN A 1 274 ? 52.488 2.922 -57.096 1.00 95.12 274 GLN A C 1
ATOM 2221 O O . GLN A 1 274 ? 53.363 3.128 -57.927 1.00 95.12 274 GLN A O 1
ATOM 2226 N N . GLU A 1 275 ? 51.715 1.835 -57.145 1.00 95.44 275 GLU A N 1
ATOM 2227 C CA . GLU A 1 275 ? 51.871 0.781 -58.157 1.00 95.44 275 GLU A CA 1
ATOM 2228 C C . GLU A 1 275 ? 51.713 1.323 -59.588 1.00 95.44 275 GLU A C 1
ATOM 2230 O O . GLU A 1 275 ? 52.405 0.886 -60.509 1.00 95.44 275 GLU A O 1
ATOM 2235 N N . ALA A 1 276 ? 50.810 2.286 -59.800 1.00 94.00 276 ALA A N 1
ATOM 2236 C CA . ALA A 1 276 ? 50.647 2.940 -61.094 1.00 94.00 276 ALA A CA 1
ATOM 2237 C C . ALA A 1 276 ? 51.847 3.834 -61.452 1.00 94.00 276 ALA A C 1
ATOM 2239 O O . ALA A 1 276 ? 52.263 3.856 -62.613 1.00 94.00 276 ALA A O 1
ATOM 2240 N N . LEU A 1 277 ? 52.411 4.558 -60.480 1.00 93.75 277 LEU A N 1
ATOM 2241 C CA . LEU A 1 277 ? 53.628 5.352 -60.672 1.00 93.75 277 LEU A CA 1
ATOM 2242 C C . LEU A 1 277 ? 54.845 4.460 -60.947 1.00 93.75 277 LEU A C 1
ATOM 2244 O O . LEU A 1 277 ? 55.589 4.744 -61.882 1.00 93.75 277 LEU A O 1
ATOM 2248 N N . ASP A 1 278 ? 55.005 3.356 -60.218 1.00 93.38 278 ASP A N 1
ATOM 2249 C CA . ASP A 1 278 ? 56.110 2.409 -60.400 1.00 93.38 278 ASP A CA 1
ATOM 2250 C C . ASP A 1 278 ? 56.049 1.746 -61.785 1.00 93.38 278 ASP A C 1
ATOM 2252 O O . ASP A 1 278 ? 57.055 1.680 -62.491 1.00 93.38 278 ASP A O 1
ATOM 2256 N N . LYS A 1 279 ? 54.853 1.340 -62.243 1.00 92.12 279 LYS A N 1
ATOM 2257 C CA . LYS A 1 279 ? 54.648 0.842 -63.617 1.00 92.12 279 LYS A CA 1
ATOM 2258 C C . LYS A 1 279 ? 55.049 1.877 -64.669 1.00 92.12 279 LYS A C 1
ATOM 2260 O O . LYS A 1 279 ? 55.704 1.525 -65.650 1.00 92.12 279 LYS A O 1
ATOM 2265 N N . LYS A 1 280 ? 54.686 3.151 -64.472 1.00 90.62 280 LYS A N 1
ATOM 2266 C CA . LYS A 1 280 ? 55.092 4.249 -65.367 1.00 90.62 280 LYS A CA 1
ATOM 2267 C C . LYS A 1 280 ? 56.606 4.469 -65.348 1.00 90.62 280 LYS A C 1
ATOM 2269 O O . LYS A 1 280 ? 57.192 4.669 -66.408 1.00 90.62 280 LYS A O 1
ATOM 2274 N N . ALA A 1 281 ? 57.240 4.407 -64.177 1.00 91.75 281 ALA A N 1
ATOM 2275 C CA . ALA A 1 281 ? 58.686 4.555 -64.037 1.00 91.75 281 ALA A CA 1
ATOM 2276 C C . ALA A 1 281 ? 59.447 3.425 -64.750 1.00 91.75 281 ALA A C 1
ATOM 2278 O O . ALA A 1 281 ? 60.380 3.705 -65.502 1.00 91.75 281 ALA A O 1
ATOM 2279 N N . LEU A 1 282 ? 59.007 2.170 -64.591 1.00 91.06 282 LEU A N 1
ATOM 2280 C CA . LEU A 1 282 ? 59.576 1.015 -65.296 1.00 91.06 282 LEU A CA 1
ATOM 2281 C C . LEU A 1 282 ? 59.440 1.147 -66.817 1.00 91.06 282 LEU A C 1
ATOM 2283 O O . LEU A 1 282 ? 60.404 0.907 -67.544 1.00 91.06 282 LEU A O 1
ATOM 2287 N N . LEU A 1 283 ? 58.271 1.580 -67.303 1.00 90.12 283 LEU A N 1
ATOM 2288 C CA . LEU A 1 283 ? 58.063 1.839 -68.729 1.00 90.12 283 LEU A CA 1
ATOM 2289 C C . LEU A 1 283 ? 59.030 2.914 -69.240 1.00 90.12 283 LEU A C 1
ATOM 2291 O O . LEU A 1 283 ? 59.701 2.712 -70.248 1.00 90.12 283 LEU A O 1
ATOM 2295 N N . MET A 1 284 ? 59.134 4.039 -68.530 1.00 88.06 284 MET A N 1
ATOM 2296 C CA . MET A 1 284 ? 60.044 5.123 -68.895 1.00 88.06 284 MET A CA 1
ATOM 2297 C C . MET A 1 284 ? 61.502 4.645 -68.925 1.00 88.06 284 MET A C 1
ATOM 2299 O O . MET A 1 284 ? 62.227 4.975 -69.858 1.00 88.06 284 MET A O 1
ATOM 2303 N N . GLN A 1 285 ? 61.929 3.820 -67.962 1.00 86.50 285 GLN A N 1
ATOM 2304 C CA . GLN A 1 285 ? 63.274 3.240 -67.948 1.00 86.50 285 GLN A CA 1
ATOM 2305 C C . GLN A 1 285 ? 63.519 2.308 -69.146 1.00 86.50 285 GLN A C 1
ATOM 2307 O O . GLN A 1 285 ? 64.583 2.383 -69.764 1.00 86.50 285 GLN A O 1
ATOM 2312 N N . SER A 1 286 ? 62.532 1.482 -69.513 1.00 82.62 286 SER A N 1
ATOM 2313 C CA . SER A 1 286 ? 62.590 0.634 -70.712 1.00 82.62 286 SER A CA 1
ATOM 2314 C C . SER A 1 286 ? 62.713 1.464 -71.994 1.00 82.62 286 SER A C 1
ATOM 2316 O O . SER A 1 286 ? 63.524 1.135 -72.856 1.00 82.62 286 SER A O 1
ATOM 2318 N N . ILE A 1 287 ? 61.959 2.563 -72.105 1.00 83.62 287 ILE A N 1
ATOM 2319 C CA . ILE A 1 287 ? 62.036 3.496 -73.239 1.00 83.62 287 ILE A CA 1
ATOM 2320 C C . ILE A 1 287 ? 63.423 4.153 -73.305 1.00 83.62 287 ILE A C 1
ATOM 2322 O O . ILE A 1 287 ? 64.036 4.185 -74.367 1.00 83.62 287 ILE A O 1
ATOM 2326 N N . VAL A 1 288 ? 63.960 4.636 -72.180 1.00 84.88 288 VAL A N 1
ATOM 2327 C CA . VAL A 1 288 ? 65.310 5.230 -72.132 1.00 84.88 288 VAL A CA 1
ATOM 2328 C C . VAL A 1 288 ? 66.385 4.212 -72.530 1.00 84.88 288 VAL A C 1
ATOM 2330 O O . VAL A 1 288 ? 67.283 4.544 -73.299 1.00 84.88 288 VAL A O 1
ATOM 2333 N N . SER A 1 289 ? 66.287 2.962 -72.065 1.00 81.06 289 SER A N 1
ATOM 2334 C CA . SER A 1 289 ? 67.206 1.888 -72.480 1.00 81.06 289 SER A CA 1
ATOM 2335 C C . SER A 1 289 ? 67.120 1.574 -73.976 1.00 81.06 289 SER A C 1
ATOM 2337 O O . SER A 1 289 ? 68.153 1.323 -74.597 1.00 81.06 289 SER A O 1
ATOM 2339 N N . PHE A 1 290 ? 65.919 1.635 -74.561 1.00 77.56 290 PHE A N 1
ATOM 2340 C CA . PHE A 1 290 ? 65.711 1.491 -76.003 1.00 77.56 290 PHE A CA 1
ATOM 2341 C C . PHE A 1 290 ? 66.386 2.622 -76.792 1.00 77.56 290 PHE A C 1
ATOM 2343 O O . PHE A 1 290 ? 67.173 2.349 -77.696 1.00 77.56 290 PHE A O 1
ATOM 2350 N N . PHE A 1 291 ? 66.172 3.884 -76.404 1.00 79.31 291 PHE A N 1
ATOM 2351 C CA . PHE A 1 291 ? 66.840 5.022 -77.047 1.00 79.31 291 PHE A CA 1
ATOM 2352 C C . PHE A 1 291 ? 68.371 4.950 -76.928 1.00 79.31 291 PHE A C 1
ATOM 2354 O O . PHE A 1 291 ? 69.067 5.171 -77.915 1.00 79.31 291 PHE A O 1
ATOM 2361 N N . HIS A 1 292 ? 68.906 4.544 -75.772 1.00 77.31 292 HIS A N 1
ATOM 2362 C CA . HIS A 1 292 ? 70.350 4.344 -75.600 1.00 77.31 292 HIS A CA 1
ATOM 2363 C C . HIS A 1 292 ? 70.912 3.231 -76.512 1.00 77.31 292 HIS A C 1
ATOM 2365 O O . HIS A 1 292 ? 72.051 3.321 -76.969 1.00 77.31 292 HIS A O 1
ATOM 2371 N N . HIS A 1 293 ? 70.140 2.175 -76.800 1.00 68.62 293 HIS A N 1
ATOM 2372 C CA . HIS A 1 293 ? 70.532 1.149 -77.778 1.00 68.62 293 HIS A CA 1
ATOM 2373 C C . HIS A 1 293 ? 70.534 1.675 -79.221 1.00 68.62 293 HIS A C 1
ATOM 2375 O O . HIS A 1 293 ? 71.374 1.254 -80.011 1.00 68.62 293 HIS A O 1
ATOM 2381 N N . LEU A 1 294 ? 69.640 2.608 -79.562 1.00 68.06 294 LEU A N 1
ATOM 2382 C CA . LEU A 1 294 ? 69.606 3.242 -80.884 1.00 68.06 294 LEU A CA 1
ATOM 2383 C C . LEU A 1 294 ? 70.750 4.251 -81.094 1.00 68.06 294 LEU A C 1
ATOM 2385 O O . LEU A 1 294 ? 71.257 4.370 -82.207 1.00 68.06 294 LEU A O 1
ATOM 2389 N N . GLU A 1 295 ? 71.186 4.954 -80.045 1.00 63.69 295 GLU A N 1
ATOM 2390 C CA . GLU A 1 295 ? 72.296 5.922 -80.119 1.00 63.69 295 GLU A CA 1
ATOM 2391 C C . GLU A 1 295 ? 73.695 5.269 -80.148 1.00 63.69 295 GLU A C 1
ATOM 2393 O O . GLU A 1 295 ? 74.654 5.903 -80.589 1.00 6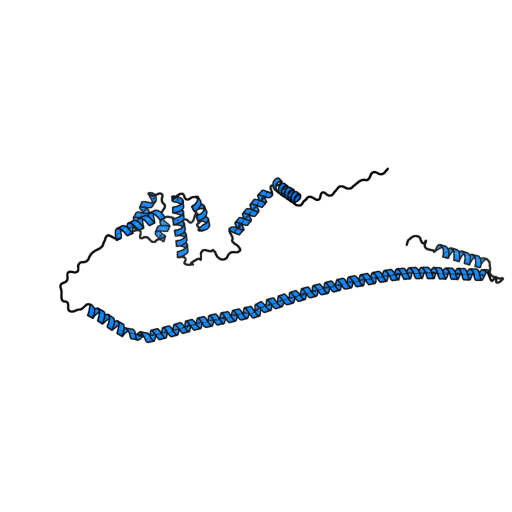3.69 295 GLU A O 1
ATOM 2398 N N . CYS A 1 296 ? 73.831 3.997 -79.747 1.00 55.56 296 CYS A N 1
ATOM 2399 C CA . CYS A 1 296 ? 75.070 3.212 -79.859 1.00 55.56 296 CYS A CA 1
ATOM 2400 C C . CYS A 1 296 ? 74.913 2.041 -80.851 1.00 55.56 296 CYS A C 1
ATOM 2402 O O . CYS A 1 296 ? 74.675 0.907 -80.424 1.00 55.56 296 CYS A O 1
ATOM 2404 N N . PRO A 1 297 ? 75.090 2.249 -82.170 1.00 52.34 297 PRO A N 1
ATOM 2405 C CA . PRO A 1 297 ? 74.984 1.166 -83.137 1.00 52.34 297 PRO A CA 1
ATOM 2406 C C . PRO A 1 297 ? 76.218 0.261 -83.028 1.00 52.34 297 PRO A C 1
ATOM 2408 O O . PRO A 1 297 ? 77.289 0.563 -83.554 1.00 52.34 297 PRO A O 1
ATOM 2411 N N . SER A 1 298 ? 76.081 -0.873 -82.341 1.00 50.09 298 SER A N 1
ATOM 2412 C CA . SER A 1 298 ? 77.018 -1.983 -82.533 1.00 50.09 298 SER A CA 1
ATOM 2413 C C . SER A 1 298 ? 76.691 -2.670 -83.872 1.00 50.09 298 SER A C 1
ATOM 2415 O O . SER A 1 298 ? 75.517 -2.887 -84.175 1.00 50.09 298 SER A O 1
ATOM 2417 N N . PRO A 1 299 ? 77.685 -2.990 -84.720 1.00 50.00 299 PRO A N 1
ATOM 2418 C CA . PRO A 1 299 ? 77.465 -3.247 -86.148 1.00 50.00 299 PRO A CA 1
ATOM 2419 C C . PRO A 1 299 ? 76.928 -4.655 -86.476 1.00 50.00 299 PRO A C 1
ATOM 2421 O O . PRO A 1 299 ? 77.177 -5.168 -87.564 1.00 50.00 299 PRO A O 1
ATOM 2424 N N . SER A 1 300 ? 76.215 -5.320 -85.564 1.00 52.94 300 SER A N 1
ATOM 2425 C CA . SER A 1 300 ? 75.773 -6.706 -85.779 1.00 52.94 300 SER A CA 1
ATOM 2426 C C . SER A 1 300 ? 74.497 -7.094 -85.025 1.00 52.94 300 SER A C 1
ATOM 2428 O O . SER A 1 300 ? 74.397 -8.220 -84.537 1.00 52.94 300 SER A O 1
ATOM 2430 N N . VAL A 1 301 ? 73.529 -6.185 -84.897 1.00 54.78 301 VAL A N 1
ATOM 2431 C CA . VAL A 1 301 ? 72.213 -6.509 -84.322 1.00 54.78 301 VAL A CA 1
ATOM 2432 C C . VAL A 1 301 ? 71.211 -6.732 -85.470 1.00 54.78 301 VAL A C 1
ATOM 2434 O O . VAL A 1 301 ? 71.034 -5.822 -86.279 1.00 54.78 301 VAL A O 1
ATOM 2437 N N . PRO A 1 302 ? 70.611 -7.931 -85.615 1.00 55.00 302 PRO A N 1
ATOM 2438 C CA . PRO A 1 302 ? 69.712 -8.248 -86.725 1.00 55.00 302 PRO A CA 1
ATOM 2439 C C . PRO A 1 302 ? 68.375 -7.498 -86.629 1.00 55.00 302 PRO A C 1
ATOM 2441 O O . PRO A 1 302 ? 67.829 -7.308 -85.545 1.00 55.00 302 PRO A O 1
ATOM 2444 N N . ASP A 1 303 ? 67.815 -7.137 -87.782 1.00 57.53 303 ASP A N 1
ATOM 2445 C CA . ASP A 1 303 ? 66.571 -6.360 -87.943 1.00 57.53 303 ASP A CA 1
ATOM 2446 C C . ASP A 1 303 ? 65.369 -6.985 -87.194 1.00 57.53 303 ASP A C 1
ATOM 2448 O O . ASP A 1 303 ? 64.514 -6.297 -86.639 1.00 57.53 303 ASP A O 1
ATOM 2452 N N . GLU A 1 304 ? 65.364 -8.315 -87.056 1.00 57.31 304 GLU A N 1
ATOM 2453 C CA . GLU A 1 304 ? 64.347 -9.071 -86.311 1.00 57.31 304 GLU A CA 1
ATOM 2454 C C . GLU A 1 304 ? 64.310 -8.738 -84.812 1.00 57.31 304 GLU A C 1
ATOM 2456 O O . GLU A 1 304 ? 63.246 -8.784 -84.195 1.00 57.31 304 GLU A O 1
ATOM 2461 N N . THR A 1 305 ? 65.446 -8.365 -84.211 1.00 59.19 305 THR A N 1
ATOM 2462 C CA . THR A 1 305 ? 65.477 -7.953 -82.799 1.00 59.19 305 THR A CA 1
ATOM 2463 C C . THR A 1 305 ? 64.898 -6.561 -82.573 1.00 59.19 305 THR A C 1
ATOM 2465 O O . THR A 1 305 ? 64.223 -6.362 -81.567 1.00 59.19 305 THR A O 1
ATOM 2468 N N . LEU A 1 306 ? 65.069 -5.622 -83.509 1.00 60.62 306 LEU A N 1
ATOM 2469 C CA . LEU A 1 306 ? 64.432 -4.301 -83.433 1.00 60.62 306 LEU A CA 1
ATOM 2470 C C . LEU A 1 306 ? 62.910 -4.417 -83.572 1.00 60.62 306 LEU A C 1
ATOM 2472 O O . LEU A 1 306 ? 62.184 -3.838 -82.766 1.00 60.62 306 LEU A O 1
ATOM 2476 N N . LEU A 1 307 ? 62.444 -5.254 -84.503 1.00 63.06 307 LEU A N 1
ATOM 2477 C CA . LEU A 1 307 ? 61.021 -5.537 -84.694 1.00 63.06 307 LEU A CA 1
ATOM 2478 C C . LEU A 1 307 ? 60.396 -6.214 -83.461 1.00 63.06 307 LEU A C 1
ATOM 2480 O O . LEU A 1 307 ? 59.295 -5.865 -83.042 1.00 63.06 307 LEU A O 1
ATOM 2484 N N . ALA A 1 308 ? 61.110 -7.156 -82.832 1.00 62.22 308 ALA A N 1
ATOM 2485 C CA . ALA A 1 308 ? 60.655 -7.798 -81.599 1.00 62.22 308 ALA A CA 1
ATOM 2486 C C . ALA A 1 308 ? 60.541 -6.801 -80.431 1.00 62.22 308 ALA A C 1
ATOM 2488 O O . ALA A 1 308 ? 59.595 -6.880 -79.647 1.00 62.22 308 ALA A O 1
ATOM 2489 N N . PHE A 1 309 ? 61.463 -5.838 -80.330 1.00 63.00 309 PHE A N 1
ATOM 2490 C CA . PHE A 1 309 ? 61.390 -4.772 -79.328 1.00 63.00 309 PHE A CA 1
ATOM 2491 C C . PHE A 1 309 ? 60.253 -3.778 -79.604 1.00 63.00 309 PHE A C 1
ATOM 2493 O O . PHE A 1 309 ? 59.579 -3.366 -78.660 1.00 63.00 309 PHE A O 1
ATOM 2500 N N . GLU A 1 310 ? 59.997 -3.435 -80.867 1.00 62.69 310 GLU A N 1
ATOM 2501 C CA . GLU A 1 310 ? 58.898 -2.551 -81.282 1.00 62.69 310 GLU A CA 1
ATOM 2502 C C . GLU A 1 310 ? 57.524 -3.182 -80.991 1.00 62.69 310 GLU A C 1
ATOM 2504 O O . GLU A 1 310 ? 56.677 -2.556 -80.350 1.00 62.69 310 GLU A O 1
ATOM 2509 N N . ILE A 1 311 ? 57.356 -4.471 -81.311 1.00 65.62 311 ILE A N 1
ATOM 2510 C CA . ILE A 1 311 ? 56.156 -5.257 -80.972 1.00 65.62 311 ILE A CA 1
ATOM 2511 C C . ILE A 1 311 ? 55.964 -5.342 -79.452 1.00 65.62 311 ILE A C 1
ATOM 2513 O O . ILE A 1 311 ? 54.837 -5.263 -78.953 1.00 65.62 311 ILE A O 1
ATOM 2517 N N . GLN A 1 312 ? 57.051 -5.479 -78.687 1.00 64.38 312 GLN A N 1
ATOM 2518 C CA . GLN A 1 312 ? 56.979 -5.538 -77.228 1.00 64.38 312 GLN A CA 1
ATOM 2519 C C . GLN A 1 312 ? 56.590 -4.183 -76.615 1.00 64.38 312 GLN A C 1
ATOM 2521 O O . GLN A 1 312 ? 55.844 -4.149 -75.633 1.00 64.38 312 GLN A O 1
ATOM 2526 N N . LEU A 1 313 ? 57.026 -3.069 -77.212 1.00 63.62 313 LEU A N 1
ATOM 2527 C CA . LEU A 1 313 ? 56.638 -1.720 -76.800 1.00 63.62 313 LEU A CA 1
ATOM 2528 C C . LEU A 1 313 ? 55.157 -1.436 -77.111 1.00 63.62 313 LEU A C 1
ATOM 2530 O O . LEU A 1 313 ? 54.442 -0.931 -76.243 1.00 63.62 313 LEU A O 1
ATOM 2534 N N . GLU A 1 314 ? 54.673 -1.820 -78.298 1.00 63.69 314 GLU A N 1
ATOM 2535 C CA . GLU A 1 314 ? 53.252 -1.729 -78.673 1.00 63.69 314 GLU A CA 1
ATOM 2536 C C . GLU A 1 314 ? 52.360 -2.570 -77.753 1.00 63.69 314 GLU A C 1
ATOM 2538 O O . GLU A 1 314 ? 51.348 -2.076 -77.245 1.00 63.69 314 GLU A O 1
ATOM 2543 N N . CYS A 1 315 ? 52.756 -3.814 -77.460 1.00 63.03 315 CYS A N 1
ATOM 2544 C CA . CYS A 1 315 ? 52.025 -4.673 -76.526 1.00 63.03 315 CYS A CA 1
ATOM 2545 C C . CYS A 1 315 ? 51.960 -4.065 -75.116 1.00 63.03 315 CYS A C 1
ATOM 2547 O O . CYS A 1 315 ? 50.932 -4.174 -74.448 1.00 63.03 315 CYS A O 1
ATOM 2549 N N . HIS A 1 316 ? 53.023 -3.393 -74.658 1.00 62.06 316 HIS A N 1
ATOM 2550 C CA . HIS A 1 316 ? 53.034 -2.731 -73.351 1.00 62.06 316 HIS A CA 1
ATOM 2551 C C . HIS A 1 316 ? 52.218 -1.427 -73.312 1.00 62.06 316 HIS A C 1
ATOM 2553 O O . HIS A 1 316 ? 51.619 -1.123 -72.277 1.00 62.06 316 HIS A O 1
ATOM 2559 N N . LEU A 1 317 ? 52.147 -0.676 -74.416 1.00 59.34 317 LEU A N 1
ATOM 2560 C CA . LEU A 1 317 ? 51.328 0.538 -74.544 1.00 59.34 317 LEU A CA 1
ATOM 2561 C C . LEU A 1 317 ? 49.820 0.231 -74.590 1.00 59.34 317 LEU A C 1
ATOM 2563 O O . LEU A 1 317 ? 49.028 0.988 -74.028 1.00 59.34 317 LEU A O 1
ATOM 2567 N N . LEU A 1 318 ? 49.422 -0.904 -75.175 1.00 58.84 318 LEU A N 1
ATOM 2568 C CA . LEU A 1 318 ? 48.024 -1.355 -75.263 1.00 58.84 318 LEU A CA 1
ATOM 2569 C C . LEU A 1 318 ? 47.405 -1.791 -73.919 1.00 58.84 318 LEU A C 1
ATOM 2571 O O . LEU A 1 318 ? 46.183 -1.859 -73.804 1.00 58.84 318 LEU A O 1
ATOM 2575 N N . VAL A 1 319 ? 48.215 -2.059 -72.889 1.00 55.62 319 VAL A N 1
ATOM 2576 C CA . VAL A 1 319 ? 47.750 -2.500 -71.553 1.00 55.62 319 VAL A CA 1
ATOM 2577 C C . VAL A 1 319 ? 47.498 -1.314 -70.599 1.00 55.62 319 VAL A C 1
ATOM 2579 O O . VAL A 1 319 ? 47.144 -1.500 -69.433 1.00 55.62 319 VAL A O 1
ATOM 2582 N N . MET A 1 320 ? 47.634 -0.071 -71.070 1.00 49.81 320 MET A N 1
ATOM 2583 C CA . MET A 1 320 ? 47.321 1.119 -70.273 1.00 49.81 320 MET A CA 1
ATOM 2584 C C . MET A 1 320 ? 45.813 1.217 -69.985 1.00 49.81 320 MET A C 1
ATOM 2586 O O . MET A 1 320 ? 45.018 1.293 -70.922 1.00 49.81 320 MET A O 1
ATOM 2590 N N . PRO A 1 321 ? 45.380 1.288 -68.712 1.00 46.97 321 PRO A N 1
ATOM 2591 C CA . PRO A 1 321 ? 44.003 1.637 -68.399 1.00 46.97 321 PRO A CA 1
ATOM 2592 C C . PRO A 1 321 ? 43.760 3.102 -68.779 1.00 46.97 321 PRO A C 1
ATOM 2594 O O . PRO A 1 321 ? 44.478 3.996 -68.322 1.00 46.97 321 PRO A O 1
ATOM 2597 N N . SER A 1 322 ? 42.742 3.342 -69.604 1.00 48.12 322 SER A N 1
ATOM 2598 C CA . SER A 1 322 ? 42.210 4.666 -69.926 1.00 48.12 322 SER A CA 1
ATOM 2599 C C . SER A 1 322 ? 41.900 5.450 -68.648 1.00 48.12 322 SER A C 1
ATOM 2601 O O . SER A 1 322 ? 41.142 4.992 -67.793 1.00 48.12 322 SER A O 1
ATOM 2603 N N . LEU A 1 323 ? 42.485 6.640 -68.534 1.00 45.44 323 LEU A N 1
ATOM 2604 C CA . LEU A 1 323 ? 42.422 7.550 -67.385 1.00 45.44 323 LEU A CA 1
ATOM 2605 C C . LEU A 1 323 ? 41.084 8.314 -67.274 1.00 45.44 323 LEU A C 1
ATOM 2607 O O . LEU A 1 323 ? 41.068 9.443 -66.805 1.00 45.44 323 LEU A O 1
ATOM 2611 N N . ASP A 1 324 ? 39.967 7.693 -67.654 1.00 40.44 324 ASP A N 1
ATOM 2612 C CA . ASP A 1 324 ? 38.632 8.304 -67.629 1.00 40.44 324 ASP A CA 1
ATOM 2613 C C . ASP A 1 324 ? 37.703 7.549 -66.672 1.00 40.44 324 ASP A C 1
ATOM 2615 O O . ASP A 1 324 ? 36.743 6.911 -67.094 1.00 40.44 324 ASP A O 1
ATOM 2619 N N . SER A 1 325 ? 38.017 7.558 -65.374 1.00 43.00 325 SER A N 1
ATOM 2620 C CA . SER A 1 325 ? 37.055 7.402 -64.262 1.00 43.00 325 SER A CA 1
ATOM 2621 C C . SER A 1 325 ? 37.810 7.405 -62.932 1.00 43.00 325 SER A C 1
ATOM 2623 O O . SER A 1 325 ? 38.199 6.354 -62.422 1.00 43.00 325 SER A O 1
ATOM 2625 N N . TYR A 1 326 ? 38.021 8.597 -62.379 1.00 40.75 326 TYR A N 1
ATOM 2626 C CA . TYR A 1 326 ? 38.330 8.810 -60.965 1.00 40.75 326 TYR A CA 1
ATOM 2627 C C . TYR A 1 326 ? 37.317 9.773 -60.364 1.00 40.75 326 TYR A C 1
ATOM 2629 O O . TYR A 1 326 ? 36.996 10.770 -61.050 1.00 40.75 326 TYR A O 1
#

InterPro domains:
  IPR006594 LIS1 homology motif [PF16045] (74-100)
  IPR006594 LIS1 homology motif [PS50896] (74-101)
  IPR006594 LIS1 homology motif [SM00667] (69-101)
  IPR055289 Centriole and centriolar satellite OFD1 [PTHR39063] (6-281)

Foldseek 3Di:
DDDDDDDDDDPPDDPVNVVVVVVVVCVVVVVVVVVVVVVVVVVVVCVVPVPDDPDPPVPPPPDVLVVVVLLQVLLQVLQQCVLVVVVVCNVVSCVVSVHDPVSRDDPVRSCVSVVDPCVDPLNVQLVVCQVPDSRGSNVSNVVSVVVVVVVPVPDPPDDDDDDDDDDPDPVVVVVVVVVVVVVVVPPCVVVVVVVVVVVVVVVVVVVVVVVVVVVVVVVCCCVPVVVVVVVVVVVVVVVVVVVVVVVVVVVVVVVVVVVVVVVVVVVVVVVVVVVVVVLVVVLVVLVVVVVVCVVDDDPDDDPVVVVVSVVVNVVSVVPDDDPPDD

Secondary structure (DSSP, 8-state):
---PPPPPP-----HHHHHHHHHHHHHHTTHHHHHHHHHHHHHHHHHHS-TTS---S------HHHHHHHHHHHHHHHHHHHHTT-HHHHHHHHHHHT--GGGPPPHHHHHHHTT--TTSHHHHHHHHHTTT-TTHHHHHHHHHHHHHHHHHTT-------------S--HHHHHHHHHHHHHHTGGGHHHHHHHHHHHHHHHHHHHHHHHHHHHHHHHHHIIIIIHHHHHHHHHHHHHHHHHHHHHHHHHHHHHHHHHHHHHHHHHHHHHHHHHHHHHHHHHHHHHHHHHHHHHS--TT--HHHHHHHHHHHHHHHTTPPPS---